Protein AF-A0A9W7NJ56-F1 (afdb_monomer_lite)

Foldseek 3Di:
DDWDDDDFKIWDWDWDQDVVVRGTDIDGQDIDTPVDLDDDPSNVVRDDPVSVVVSVVVSVVVVVVVVVVVVVVCVVCVVVVVVVLVVVLVPDDDPVNVVVVVVVVVVVVVVQVVCVVVPVDPVVVVVVVVVVVVVVVPDDDDDDDDDDDDDDDDDDDDDDDDDDDDDDDDDDDDDDDDDDDDDDDDDDDDDDDDDYDDD

Sequence (199 aa):
MQFRERRRVIQVIRTVYDPDLKRGRSEVVGKIDKAALAVTDKLQKGCTPEELSEILTYLDDRRNRLRNEAVRAGAETLPAQMREAAEYFRTHRDGEAREFATEIRLAWEELKAALRDSGFSKNKVLKKAGERNKAGDRVEAPARDAQPAAQPVMEPVAKAAAEPEAPTAEATPAGKPRAKRTRAGKAVADLGGTASPVS

Structure (mmCIF, N/CA/C/O backbone):
data_AF-A0A9W7NJ56-F1
#
_entry.id   AF-A0A9W7NJ56-F1
#
loop_
_atom_site.group_PDB
_atom_site.id
_atom_site.type_symbol
_atom_site.label_atom_id
_atom_site.label_alt_id
_atom_site.label_comp_id
_atom_site.label_asym_id
_atom_site.label_entity_id
_atom_site.label_seq_id
_atom_site.pdbx_PDB_ins_code
_atom_site.Cartn_x
_atom_site.Cartn_y
_atom_site.Cartn_z
_atom_site.occupancy
_atom_site.B_iso_or_equiv
_atom_site.auth_seq_id
_atom_site.auth_comp_id
_atom_site.auth_asym_id
_atom_site.auth_atom_id
_atom_site.pdbx_PDB_model_num
ATOM 1 N N . MET A 1 1 ? -9.564 0.811 22.767 1.00 91.00 1 MET A N 1
ATOM 2 C CA . MET A 1 1 ? -9.931 -0.471 22.106 1.00 91.00 1 MET A CA 1
ATOM 3 C C . MET A 1 1 ? -8.740 -1.416 21.948 1.00 91.00 1 MET A C 1
ATOM 5 O O . MET A 1 1 ? -7.605 -0.959 21.925 1.00 91.00 1 MET A O 1
ATOM 9 N N . GLN A 1 2 ? -8.972 -2.731 21.816 1.00 94.38 2 GLN A N 1
ATOM 10 C CA . GLN A 1 2 ? -7.953 -3.715 21.414 1.00 94.38 2 GLN A CA 1
ATOM 11 C C . GLN A 1 2 ? -8.278 -4.302 20.030 1.00 94.38 2 GLN A C 1
ATOM 13 O O . GLN A 1 2 ? -9.376 -4.805 19.797 1.00 94.38 2 GLN A O 1
ATOM 18 N N . PHE A 1 3 ? -7.283 -4.327 19.139 1.00 95.38 3 PHE A N 1
ATOM 19 C CA . PHE A 1 3 ? -7.379 -4.950 17.817 1.00 95.38 3 PHE A CA 1
ATOM 20 C C . PHE A 1 3 ? -6.557 -6.236 17.777 1.00 95.38 3 PHE A C 1
ATOM 22 O O . PHE A 1 3 ? -5.357 -6.226 18.057 1.00 95.38 3 PHE A O 1
ATOM 29 N N . ARG A 1 4 ? -7.188 -7.363 17.431 1.00 94.88 4 ARG A N 1
ATOM 30 C CA . ARG A 1 4 ? -6.491 -8.650 17.267 1.00 94.88 4 ARG A CA 1
ATOM 31 C C . ARG A 1 4 ? -6.553 -9.116 15.824 1.00 94.88 4 ARG A C 1
ATOM 33 O O . ARG A 1 4 ? -7.612 -9.476 15.312 1.00 94.88 4 ARG A O 1
ATOM 40 N N . GLU A 1 5 ? -5.395 -9.167 15.181 1.00 93.94 5 GLU A N 1
ATOM 41 C CA . GLU A 1 5 ? -5.266 -9.680 13.824 1.00 93.94 5 GLU A CA 1
ATOM 42 C C . GLU A 1 5 ? -5.256 -11.218 13.807 1.00 93.94 5 GLU A C 1
ATOM 44 O O . GLU A 1 5 ? -4.433 -11.871 14.447 1.00 93.94 5 GLU A O 1
ATOM 49 N N . ARG A 1 6 ? -6.170 -11.822 13.043 1.00 92.81 6 ARG A N 1
ATOM 50 C CA . ARG A 1 6 ? -6.192 -13.262 12.725 1.00 92.81 6 ARG A CA 1
ATOM 51 C C . ARG A 1 6 ? -5.958 -13.465 11.226 1.00 92.81 6 ARG A C 1
ATOM 53 O O . ARG A 1 6 ? -5.689 -12.501 10.516 1.00 92.81 6 ARG A O 1
ATOM 60 N N . ARG A 1 7 ? -6.029 -14.708 10.727 1.00 91.25 7 ARG A N 1
ATOM 61 C CA . ARG A 1 7 ? -5.715 -15.034 9.318 1.00 91.25 7 ARG A CA 1
ATOM 62 C C . ARG A 1 7 ? -6.412 -14.106 8.312 1.00 91.25 7 ARG A C 1
ATOM 64 O O . ARG A 1 7 ? -5.727 -13.429 7.562 1.00 91.25 7 ARG A O 1
ATOM 71 N N . ARG A 1 8 ? -7.749 -14.046 8.320 1.00 93.50 8 ARG A N 1
ATOM 72 C CA . ARG A 1 8 ? -8.540 -13.239 7.363 1.00 93.50 8 ARG A CA 1
ATOM 73 C C . ARG A 1 8 ? -9.305 -12.074 7.986 1.00 93.50 8 ARG A C 1
ATOM 75 O O . ARG A 1 8 ? -9.888 -11.282 7.268 1.00 93.50 8 ARG A O 1
ATOM 82 N N . VAL A 1 9 ? -9.315 -11.968 9.310 1.00 94.75 9 VAL A N 1
ATOM 83 C CA . VAL A 1 9 ? -10.163 -11.003 10.019 1.00 94.75 9 VAL A CA 1
ATOM 84 C C . VAL A 1 9 ? -9.386 -10.261 11.092 1.00 94.75 9 VAL A C 1
ATOM 86 O O . VAL A 1 9 ? -8.429 -10.792 11.662 1.00 94.75 9 VAL A O 1
ATOM 89 N N . ILE A 1 10 ? -9.832 -9.049 11.384 1.00 95.44 10 ILE A N 1
ATOM 90 C CA . ILE A 1 10 ? -9.413 -8.228 12.514 1.00 95.44 10 ILE A CA 1
ATOM 91 C C . ILE A 1 10 ? -10.566 -8.253 13.514 1.00 95.44 10 ILE A C 1
ATOM 93 O O . ILE A 1 10 ? -11.692 -7.892 13.180 1.00 95.44 10 ILE A O 1
ATOM 97 N N . GLN A 1 11 ? -10.308 -8.737 14.724 1.00 95.38 11 GLN A N 1
ATOM 98 C CA . GLN A 1 11 ? -11.283 -8.718 15.811 1.00 95.38 11 GLN A CA 1
ATOM 99 C C . GLN A 1 11 ? -11.155 -7.401 16.569 1.00 95.38 11 GLN A C 1
ATOM 101 O O . GLN A 1 11 ? -10.062 -7.067 17.031 1.00 95.38 11 GLN A O 1
ATOM 106 N N . VAL A 1 12 ? -12.274 -6.694 16.705 1.00 95.06 12 VAL A N 1
ATOM 107 C CA . VAL A 1 12 ? -12.388 -5.484 17.522 1.00 95.06 12 VAL A CA 1
ATOM 108 C C . VAL A 1 12 ? -12.895 -5.903 18.893 1.00 95.06 12 VAL A C 1
ATOM 110 O O . VAL A 1 12 ? -13.949 -6.535 19.000 1.00 95.06 12 VAL A O 1
ATOM 113 N N . ILE A 1 13 ? -12.115 -5.612 19.928 1.00 94.94 13 ILE A N 1
ATOM 114 C CA . ILE A 1 13 ? -12.367 -6.052 21.297 1.00 94.94 13 ILE A CA 1
ATOM 115 C C . ILE A 1 13 ? -12.370 -4.832 22.207 1.00 94.94 13 ILE A C 1
ATOM 117 O O . ILE A 1 13 ? -11.382 -4.097 22.263 1.00 94.94 13 ILE A O 1
ATOM 121 N N . ARG A 1 14 ? -13.456 -4.653 22.955 1.00 94.19 14 ARG A N 1
ATOM 122 C CA . ARG A 1 14 ? -13.541 -3.662 24.029 1.00 94.19 14 ARG A CA 1
ATOM 123 C C . ARG A 1 14 ? -13.288 -4.319 25.374 1.00 94.19 14 ARG A C 1
ATOM 125 O O . ARG A 1 14 ? -13.530 -5.514 25.545 1.00 94.19 14 ARG A O 1
ATOM 132 N N . THR A 1 15 ? -12.816 -3.535 26.330 1.00 93.12 15 THR A N 1
ATOM 133 C CA . THR A 1 15 ? -12.670 -3.976 27.717 1.00 93.12 15 THR A CA 1
ATOM 134 C C . THR A 1 15 ? -13.756 -3.300 28.536 1.00 93.12 15 THR A C 1
ATOM 136 O O . THR A 1 15 ? -13.795 -2.076 28.595 1.00 93.12 15 THR A O 1
ATOM 139 N N . VAL A 1 16 ? -14.627 -4.092 29.154 1.00 92.25 16 VAL A N 1
ATOM 140 C CA . VAL A 1 16 ? -15.716 -3.625 30.023 1.00 92.25 16 VAL A CA 1
ATOM 141 C C . VAL A 1 16 ? -15.396 -4.039 31.453 1.00 92.25 16 VAL A C 1
ATOM 143 O O . VAL A 1 16 ? -14.922 -5.150 31.675 1.00 92.25 16 VAL A O 1
ATOM 146 N N . TYR A 1 17 ? -15.605 -3.160 32.431 1.00 93.19 17 TYR A N 1
ATOM 147 C CA . TYR A 1 17 ? -15.411 -3.515 33.836 1.00 93.19 17 TYR A CA 1
ATOM 148 C C . TYR A 1 17 ? -16.520 -4.463 34.301 1.00 93.19 17 TYR A C 1
ATOM 150 O O . TYR A 1 17 ? -17.699 -4.134 34.189 1.00 93.19 17 TYR A O 1
ATOM 158 N N . ASP A 1 18 ? -16.134 -5.627 34.820 1.00 92.38 18 ASP A N 1
ATOM 159 C CA . ASP A 1 18 ? -17.051 -6.595 35.413 1.00 92.38 18 ASP A CA 1
ATOM 160 C C . ASP A 1 18 ? -16.997 -6.445 36.948 1.00 92.38 18 ASP A C 1
ATOM 162 O O . ASP A 1 18 ? -15.955 -6.748 37.550 1.00 92.38 18 ASP A O 1
ATOM 166 N N . PRO A 1 19 ? -18.065 -5.928 37.591 1.00 92.06 19 PRO A N 1
ATOM 167 C CA . PRO A 1 19 ? -18.069 -5.674 39.029 1.00 92.06 19 PRO A CA 1
ATOM 168 C C . PRO A 1 19 ? -18.019 -6.960 39.861 1.00 92.06 19 PRO A C 1
ATOM 170 O O . PRO A 1 19 ? -17.462 -6.927 40.961 1.00 92.06 19 PRO A O 1
ATOM 173 N N . ASP A 1 20 ? -18.506 -8.086 39.332 1.00 90.06 20 ASP A N 1
ATOM 174 C CA . ASP A 1 20 ? -18.522 -9.371 40.039 1.00 90.06 20 ASP A CA 1
ATOM 175 C C . ASP A 1 20 ? -17.107 -9.950 40.140 1.00 90.06 20 ASP A C 1
ATOM 177 O O . ASP A 1 20 ? -16.687 -10.470 41.176 1.00 90.06 20 ASP A O 1
ATOM 181 N N . LEU A 1 21 ? -16.332 -9.803 39.064 1.00 87.69 21 LEU A N 1
ATOM 182 C CA . LEU A 1 21 ? -14.945 -10.265 38.991 1.00 87.69 21 LEU A CA 1
ATOM 183 C C . LEU A 1 21 ? -13.924 -9.198 39.424 1.00 87.69 21 LEU A C 1
ATOM 185 O O . LEU A 1 21 ? -12.724 -9.489 39.433 1.00 87.69 21 LEU A O 1
ATOM 189 N N . LYS A 1 22 ? -14.374 -7.972 39.740 1.00 93.69 22 LYS A N 1
ATOM 190 C CA . LYS A 1 22 ? -13.546 -6.785 40.048 1.00 93.69 22 LYS A CA 1
ATOM 191 C C . LYS A 1 22 ? -12.399 -6.566 39.050 1.00 93.69 22 LYS A C 1
ATOM 193 O O . LYS A 1 22 ? -11.306 -6.135 39.419 1.00 93.69 22 LYS A O 1
ATOM 198 N N . ARG A 1 23 ? -12.617 -6.909 37.777 1.00 92.75 23 ARG A N 1
ATOM 199 C CA . ARG A 1 23 ? -11.600 -6.827 36.716 1.00 92.75 23 ARG A CA 1
ATOM 200 C C . ARG A 1 23 ? -12.235 -6.543 35.361 1.00 92.75 23 ARG A C 1
ATOM 202 O O . ARG A 1 23 ? -13.413 -6.804 35.146 1.00 92.75 23 ARG A O 1
ATOM 209 N N . GLY A 1 24 ? -11.431 -6.050 34.421 1.00 92.44 24 GLY A N 1
ATOM 210 C CA . GLY A 1 24 ? -11.863 -5.865 33.036 1.00 92.44 24 GLY A CA 1
ATOM 211 C C . GLY A 1 24 ? -12.110 -7.200 32.325 1.00 92.44 24 GLY A C 1
ATOM 212 O O . GLY A 1 24 ? -11.237 -8.070 32.301 1.00 92.44 24 GLY A O 1
ATOM 213 N N . ARG A 1 25 ? -13.283 -7.349 31.711 1.00 92.50 25 ARG A N 1
ATOM 214 C CA . ARG A 1 25 ? -13.648 -8.434 30.799 1.00 92.50 25 ARG A CA 1
ATOM 215 C C . ARG A 1 25 ? -13.523 -7.956 29.354 1.00 92.50 25 ARG A C 1
ATOM 217 O O . ARG A 1 25 ? -13.968 -6.870 29.000 1.00 92.50 25 ARG A O 1
ATOM 224 N N . SER A 1 26 ? -12.916 -8.778 28.504 1.00 93.25 26 SER A N 1
ATOM 225 C CA . SER A 1 26 ? -12.821 -8.502 27.070 1.00 93.25 26 SER A CA 1
ATOM 226 C C . SER A 1 26 ? -14.080 -8.969 26.339 1.00 93.25 26 SER A C 1
ATOM 228 O O . SER A 1 26 ? -14.402 -10.158 26.363 1.00 93.25 26 SER A O 1
ATOM 230 N N . GLU A 1 27 ? -14.747 -8.058 25.639 1.00 92.88 27 GLU A N 1
ATOM 231 C CA . GLU A 1 27 ? -15.899 -8.341 24.784 1.00 92.88 27 GLU A CA 1
ATOM 232 C C . GLU A 1 27 ? -15.545 -8.097 23.319 1.00 92.88 27 GLU A C 1
ATOM 234 O O . GLU A 1 27 ? -15.038 -7.038 22.950 1.00 92.88 27 GLU A O 1
ATOM 239 N N . VAL A 1 28 ? -15.812 -9.082 22.462 1.00 93.38 28 VAL A N 1
ATOM 240 C CA . VAL A 1 28 ? -15.633 -8.926 21.015 1.00 93.38 28 VAL A CA 1
ATOM 241 C C . VAL A 1 28 ? -16.823 -8.143 20.469 1.00 93.38 28 VAL A C 1
ATOM 243 O O . VAL A 1 28 ? -17.935 -8.663 20.437 1.00 93.38 28 VAL A O 1
ATOM 246 N N . VAL A 1 29 ? -16.577 -6.920 20.008 1.00 92.44 29 VAL A N 1
ATOM 247 C CA . VAL A 1 29 ? -17.611 -6.025 19.463 1.00 92.44 29 VAL A CA 1
ATOM 248 C C . VAL A 1 29 ? -17.926 -6.374 18.013 1.00 92.44 29 VAL A C 1
ATOM 250 O O . VAL A 1 29 ? -19.076 -6.356 17.583 1.00 92.44 29 VAL A O 1
ATOM 253 N N . GLY A 1 30 ? -16.905 -6.757 17.245 1.00 92.81 30 GLY A N 1
ATOM 254 C CA . GLY A 1 30 ? -17.105 -7.132 15.855 1.00 92.81 30 GLY A CA 1
ATOM 255 C C . GLY A 1 30 ? -15.858 -7.657 15.166 1.00 92.81 30 GLY A C 1
ATOM 256 O O . GLY A 1 30 ? -14.800 -7.864 15.768 1.00 92.81 30 GLY A O 1
ATOM 257 N N . LYS A 1 31 ? -16.016 -7.922 13.870 1.00 93.94 31 LYS A N 1
ATOM 258 C CA . LYS A 1 31 ? -14.965 -8.431 12.990 1.00 93.94 31 LYS A CA 1
ATOM 259 C C . LYS A 1 31 ? -14.931 -7.588 11.720 1.00 93.94 31 LYS A C 1
ATOM 261 O O . LYS A 1 31 ? -15.983 -7.307 11.154 1.00 93.94 31 LYS A O 1
ATOM 266 N N . ILE A 1 32 ? -13.730 -7.234 11.285 1.00 94.19 32 ILE A N 1
ATOM 267 C CA . ILE A 1 32 ? -13.456 -6.524 10.031 1.00 94.19 32 ILE A CA 1
ATOM 268 C C . ILE A 1 32 ? -12.673 -7.474 9.126 1.00 94.19 32 ILE A C 1
ATOM 270 O O . ILE A 1 32 ? -11.794 -8.196 9.606 1.00 94.19 32 ILE A O 1
ATOM 274 N N . ASP A 1 33 ? -13.000 -7.519 7.838 1.00 93.69 33 ASP A N 1
ATOM 275 C CA . ASP A 1 33 ? -12.248 -8.320 6.872 1.00 93.69 33 ASP A CA 1
ATOM 276 C C . ASP A 1 33 ? -10.898 -7.649 6.566 1.00 93.69 33 ASP A C 1
ATOM 278 O O . ASP A 1 33 ? -10.791 -6.429 6.459 1.00 93.69 33 ASP A O 1
ATOM 282 N N . LYS A 1 34 ? -9.836 -8.442 6.427 1.00 92.38 34 LYS A N 1
ATOM 283 C CA . LYS A 1 34 ? -8.528 -7.930 6.005 1.00 92.38 34 LYS A CA 1
ATOM 284 C C . LYS A 1 34 ? -8.488 -7.559 4.526 1.00 92.38 34 LYS A C 1
ATOM 286 O O . LYS A 1 34 ? -7.666 -6.713 4.178 1.00 92.38 34 LYS A O 1
ATOM 291 N N . ALA A 1 35 ? -9.315 -8.197 3.694 1.00 88.31 35 ALA A N 1
ATOM 292 C CA . ALA A 1 35 ? -9.418 -7.910 2.265 1.00 8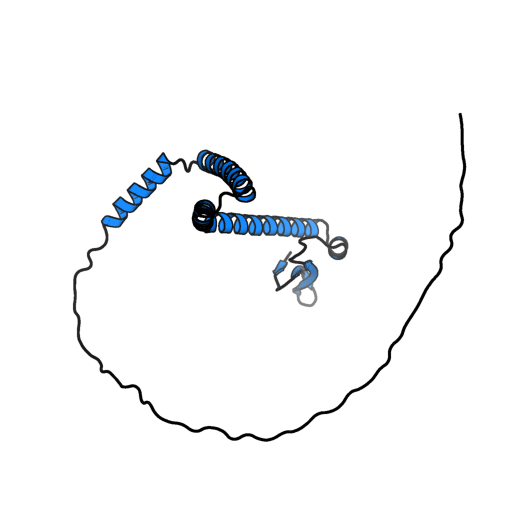8.31 35 ALA A CA 1
ATOM 293 C C . ALA A 1 35 ? -10.231 -6.635 1.996 1.00 88.31 35 ALA A C 1
ATOM 295 O O . ALA A 1 35 ? -9.888 -5.860 1.110 1.00 88.31 35 ALA A O 1
ATOM 296 N N . ALA A 1 36 ? -11.271 -6.396 2.799 1.00 86.62 36 ALA A N 1
ATOM 297 C CA . ALA A 1 36 ? -12.108 -5.205 2.740 1.00 86.62 36 ALA A CA 1
ATOM 298 C C . ALA A 1 36 ? -12.016 -4.441 4.068 1.00 86.62 36 ALA A C 1
ATOM 300 O O . ALA A 1 36 ? -12.761 -4.703 5.012 1.00 86.62 36 ALA A O 1
ATOM 301 N N . LEU A 1 37 ? -11.078 -3.491 4.120 1.00 87.06 37 LEU A N 1
ATOM 302 C CA . LEU A 1 37 ? -10.820 -2.581 5.244 1.00 87.06 37 LEU A CA 1
ATOM 303 C C . LEU A 1 37 ? -11.951 -1.542 5.394 1.00 87.06 37 LEU A C 1
ATOM 305 O O . LEU A 1 37 ? -11.735 -0.347 5.214 1.00 87.06 37 LEU A O 1
ATOM 309 N N . ALA A 1 38 ? -13.167 -1.999 5.686 1.00 89.06 38 ALA A N 1
ATOM 310 C CA . ALA A 1 38 ? -14.342 -1.151 5.849 1.00 89.06 38 ALA A CA 1
ATOM 311 C C . ALA A 1 38 ? -15.062 -1.445 7.169 1.00 89.06 38 ALA A C 1
ATOM 313 O O . ALA A 1 38 ? -15.161 -2.595 7.612 1.00 89.06 38 ALA A O 1
ATOM 314 N N . VAL A 1 39 ? -15.593 -0.394 7.795 1.00 89.38 39 VAL A N 1
ATOM 315 C CA . VAL A 1 39 ? -16.454 -0.530 8.972 1.00 89.38 39 VAL A CA 1
ATOM 316 C C . VAL A 1 39 ? -17.808 -1.066 8.513 1.00 89.38 39 VAL A C 1
ATOM 318 O O . VAL A 1 39 ? -18.453 -0.480 7.652 1.00 89.38 39 VAL A O 1
ATOM 321 N N . THR A 1 40 ? -18.234 -2.192 9.080 1.00 91.12 40 THR A N 1
ATOM 322 C CA . THR A 1 40 ? -19.533 -2.800 8.757 1.00 91.12 40 THR A CA 1
ATOM 323 C C . THR A 1 40 ? -20.666 -2.126 9.530 1.00 91.12 40 THR A C 1
ATOM 325 O O . THR A 1 40 ? -20.457 -1.658 10.650 1.00 91.12 40 THR A O 1
ATOM 328 N N . ASP A 1 41 ? -21.894 -2.176 9.007 1.00 89.44 41 ASP A N 1
ATOM 329 C CA . ASP A 1 41 ? -23.088 -1.629 9.680 1.00 89.44 41 ASP A CA 1
ATOM 330 C C . ASP A 1 41 ? -23.290 -2.194 11.095 1.00 89.44 41 ASP A C 1
ATOM 332 O O . ASP A 1 41 ? -23.832 -1.536 11.982 1.00 89.44 41 ASP A O 1
ATOM 336 N N . LYS A 1 42 ? -22.835 -3.432 11.329 1.00 87.44 42 LY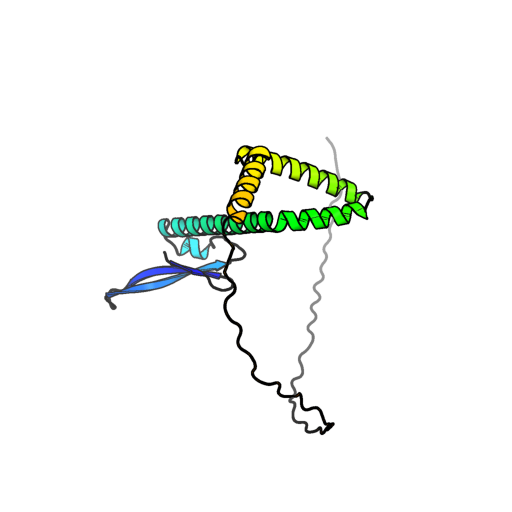S A N 1
ATOM 337 C CA . LYS A 1 42 ? -22.882 -4.078 12.648 1.00 87.44 42 LYS A CA 1
ATOM 338 C C . LYS A 1 42 ? -21.944 -3.409 13.650 1.00 87.44 42 LYS A C 1
ATOM 340 O O . LYS A 1 42 ? -22.321 -3.258 14.806 1.00 87.44 42 LYS A O 1
ATOM 345 N N . LEU A 1 43 ? -20.750 -3.007 13.212 1.00 89.69 43 LEU A N 1
ATOM 346 C CA . LEU A 1 43 ? -19.810 -2.257 14.047 1.00 89.69 43 LEU A CA 1
ATOM 347 C C . LEU A 1 43 ? -20.310 -0.834 14.292 1.00 89.69 43 LEU A C 1
ATOM 349 O O . LEU A 1 43 ? -20.248 -0.375 15.423 1.00 89.69 43 LEU A O 1
ATOM 353 N N . GLN A 1 44 ? -20.886 -0.177 13.280 1.00 92.06 44 GLN A N 1
ATOM 354 C CA . GLN A 1 44 ? -21.461 1.164 13.448 1.00 92.06 44 GLN A CA 1
ATOM 355 C C . GLN A 1 44 ? -22.567 1.205 14.507 1.00 92.06 44 GLN A C 1
ATOM 357 O O . GLN A 1 44 ? -22.625 2.139 15.294 1.00 92.06 44 GLN A O 1
ATOM 362 N N . LYS A 1 45 ? -23.425 0.180 14.556 1.00 91.81 45 LYS A N 1
ATOM 363 C CA . LYS A 1 45 ? -24.510 0.092 15.548 1.00 91.81 45 LYS A CA 1
ATOM 364 C C . LYS A 1 45 ? -24.048 -0.385 16.928 1.00 91.81 45 LYS A C 1
ATOM 366 O O . LYS A 1 45 ? -24.749 -0.153 17.906 1.00 91.81 45 LYS A O 1
ATOM 371 N N . GLY A 1 46 ? -22.932 -1.113 16.998 1.00 88.12 46 GLY A N 1
ATOM 372 C CA . GLY A 1 46 ? -22.439 -1.747 18.225 1.00 88.12 46 GLY A CA 1
ATOM 373 C C . GLY A 1 46 ? -21.394 -0.938 18.996 1.00 88.12 46 GLY A C 1
ATOM 374 O O . GLY A 1 46 ? -21.075 -1.309 20.126 1.00 88.12 46 GLY A O 1
ATOM 375 N N . CYS A 1 47 ? -20.863 0.125 18.393 1.00 92.44 47 CYS A N 1
ATOM 376 C CA . CYS A 1 47 ? -19.808 0.962 18.954 1.00 92.44 47 CYS A CA 1
ATOM 377 C C . CYS A 1 47 ? -20.317 2.361 19.314 1.00 92.44 47 CYS A C 1
ATOM 379 O O . CYS A 1 47 ? -21.215 2.893 18.659 1.00 92.44 47 CYS A O 1
ATOM 381 N N . THR A 1 48 ? -19.701 2.977 20.321 1.00 93.88 48 THR A N 1
ATOM 382 C CA . THR A 1 48 ? -19.876 4.412 20.601 1.00 93.88 48 THR A CA 1
ATOM 383 C C . THR A 1 48 ? -19.144 5.258 19.541 1.00 93.88 48 THR A C 1
ATOM 385 O O . THR A 1 48 ? -18.282 4.735 18.823 1.00 93.88 48 THR A O 1
ATOM 388 N N . PRO A 1 49 ? -19.454 6.560 19.382 1.00 93.31 49 PRO A N 1
ATOM 389 C CA . PRO A 1 49 ? -18.754 7.399 18.406 1.00 93.31 49 PRO A CA 1
ATOM 390 C C . PRO A 1 49 ? -17.246 7.514 18.687 1.00 93.31 49 PRO A C 1
ATOM 392 O O . PRO A 1 49 ? -16.450 7.547 17.747 1.00 93.31 49 PRO A O 1
ATOM 395 N N . GLU A 1 50 ? -16.832 7.496 19.954 1.00 92.81 50 GLU A N 1
ATOM 396 C CA . GLU A 1 50 ? -15.420 7.498 20.354 1.00 92.81 50 GLU A CA 1
ATOM 397 C C . GLU A 1 50 ? -14.734 6.204 19.906 1.00 92.81 50 GLU A C 1
ATOM 399 O O . GLU A 1 50 ? -13.686 6.234 19.261 1.00 92.81 50 GLU A O 1
ATOM 404 N N . GLU A 1 51 ? -15.370 5.061 20.158 1.00 93.38 51 GLU A N 1
ATOM 405 C CA . GLU A 1 51 ? -14.885 3.750 19.731 1.00 93.38 51 GLU A CA 1
ATOM 406 C C . GLU A 1 51 ? -14.766 3.650 18.203 1.00 93.38 51 GLU A C 1
ATOM 408 O O . GLU A 1 51 ? -13.789 3.102 17.686 1.00 93.38 51 GLU A O 1
ATOM 413 N N . LEU A 1 52 ? -15.732 4.205 17.465 1.00 94.19 52 LEU A N 1
ATOM 414 C CA . LEU A 1 52 ? -15.677 4.271 16.005 1.00 94.19 52 LEU A CA 1
ATOM 415 C C . LEU A 1 52 ? -14.505 5.121 15.516 1.00 94.19 52 LEU A C 1
ATOM 417 O O . LEU A 1 52 ? -13.839 4.724 14.559 1.00 94.19 52 LEU A O 1
ATOM 421 N N . SER A 1 53 ? -14.214 6.242 16.178 1.00 94.44 53 SER A N 1
ATOM 422 C CA . SER A 1 53 ? -13.066 7.085 15.831 1.00 94.44 53 SER A CA 1
ATOM 423 C C . SER A 1 53 ? -11.730 6.345 16.002 1.00 94.44 53 SER A C 1
ATOM 425 O O . SER A 1 53 ? -10.864 6.417 15.124 1.00 94.44 53 SER A O 1
ATOM 427 N N . GLU A 1 54 ? -11.590 5.536 17.060 1.00 94.62 54 GLU A N 1
ATOM 428 C CA . GLU A 1 54 ? -10.413 4.684 17.268 1.00 94.62 54 GLU A CA 1
ATOM 429 C C . GLU A 1 54 ? -10.298 3.606 16.181 1.00 94.62 54 GLU A C 1
ATOM 431 O O . GLU A 1 54 ? -9.204 3.341 15.677 1.00 94.62 54 GLU A O 1
ATOM 436 N N . ILE A 1 55 ? -11.420 2.984 15.796 1.00 94.50 55 ILE A N 1
ATOM 437 C CA . ILE A 1 55 ? -11.448 1.973 14.729 1.00 94.50 55 ILE A CA 1
ATOM 438 C C . ILE A 1 55 ? -11.013 2.588 13.397 1.00 94.50 55 ILE A C 1
ATOM 440 O O . ILE A 1 55 ? -10.186 1.995 12.707 1.00 94.50 55 ILE A O 1
ATOM 444 N N . LEU A 1 56 ? -11.542 3.759 13.038 1.00 94.69 56 LEU A N 1
ATOM 445 C CA . LEU A 1 56 ? -11.181 4.451 11.799 1.00 94.69 56 LEU A CA 1
ATOM 446 C C . LEU A 1 56 ? -9.694 4.812 11.774 1.00 94.69 56 LEU A C 1
ATOM 448 O O . LEU A 1 56 ? -9.008 4.470 10.813 1.00 94.69 56 LEU A O 1
ATOM 452 N N . THR A 1 57 ? -9.184 5.378 12.869 1.00 95.75 57 THR A N 1
ATOM 453 C CA . THR A 1 57 ? -7.756 5.705 13.016 1.00 95.75 57 THR A CA 1
ATOM 454 C C . THR A 1 57 ? -6.882 4.466 12.812 1.00 95.75 57 THR A C 1
ATOM 456 O O . THR A 1 57 ? -5.946 4.477 12.014 1.00 95.75 57 THR A O 1
ATOM 459 N N . TYR A 1 58 ? -7.235 3.346 13.451 1.00 95.25 58 TYR A N 1
ATOM 460 C CA . TYR A 1 58 ? -6.513 2.084 13.284 1.00 95.25 58 TYR A CA 1
ATOM 461 C C . TYR A 1 58 ? -6.536 1.567 11.833 1.00 95.25 58 TYR A C 1
ATOM 463 O O . TYR A 1 58 ? -5.532 1.038 11.343 1.00 95.25 58 TYR A O 1
ATOM 471 N N . LEU A 1 59 ? -7.671 1.679 11.134 1.00 94.75 59 LEU A N 1
ATOM 472 C CA . LEU A 1 59 ? -7.784 1.240 9.740 1.00 94.75 59 LEU A CA 1
ATOM 473 C C . LEU A 1 59 ? -6.936 2.107 8.801 1.00 94.75 59 LEU A C 1
ATOM 475 O O . LEU A 1 59 ? -6.282 1.554 7.909 1.00 94.75 59 LEU A O 1
ATOM 479 N N . ASP A 1 60 ? -6.899 3.420 9.026 1.00 94.62 60 ASP A N 1
ATOM 480 C CA . ASP A 1 60 ? -6.071 4.350 8.257 1.00 94.62 60 ASP A CA 1
ATOM 481 C C . ASP A 1 60 ? -4.578 4.102 8.488 1.00 94.62 60 ASP A C 1
ATOM 483 O O . ASP A 1 60 ? -3.822 3.939 7.524 1.00 94.62 60 ASP A O 1
ATOM 487 N N . ASP A 1 61 ? -4.154 3.944 9.742 1.00 94.94 61 ASP A N 1
ATOM 488 C CA . ASP A 1 61 ? -2.773 3.586 10.080 1.00 94.94 61 ASP A CA 1
ATOM 489 C C . ASP A 1 61 ? -2.358 2.267 9.428 1.00 94.94 61 ASP A C 1
ATOM 491 O O . ASP A 1 61 ? -1.272 2.146 8.850 1.00 94.94 61 ASP A O 1
ATOM 495 N N . ARG A 1 62 ? -3.246 1.267 9.454 1.00 93.81 62 ARG A N 1
ATOM 496 C CA . ARG A 1 62 ? -3.003 -0.024 8.805 1.00 93.81 62 ARG A CA 1
ATOM 497 C C . ARG A 1 62 ? -2.871 0.126 7.293 1.00 93.81 62 ARG A C 1
ATOM 499 O O . ARG A 1 62 ? -1.982 -0.493 6.705 1.00 93.81 62 ARG A O 1
ATOM 506 N N . ARG A 1 63 ? -3.726 0.930 6.659 1.00 93.44 63 ARG A N 1
ATOM 507 C CA . ARG A 1 63 ? -3.657 1.208 5.218 1.00 93.44 63 ARG A CA 1
ATOM 508 C C . ARG A 1 63 ? -2.345 1.897 4.858 1.00 93.44 63 ARG A C 1
ATOM 510 O O . ARG A 1 63 ? -1.692 1.488 3.898 1.00 93.44 63 ARG A O 1
ATOM 517 N N . ASN A 1 64 ? -1.939 2.887 5.645 1.00 94.56 64 ASN A N 1
ATOM 518 C CA . ASN A 1 64 ? -0.687 3.610 5.455 1.00 94.56 64 ASN A CA 1
ATOM 519 C C . ASN A 1 64 ? 0.520 2.688 5.621 1.00 94.56 64 ASN A C 1
ATOM 521 O O . ASN A 1 64 ? 1.410 2.688 4.772 1.00 94.56 64 ASN A O 1
ATOM 525 N N . ARG A 1 65 ? 0.521 1.835 6.650 1.00 93.88 65 ARG A N 1
ATOM 526 C CA . ARG A 1 65 ? 1.574 0.836 6.861 1.00 93.88 65 ARG A CA 1
ATOM 527 C C . ARG A 1 65 ? 1.709 -0.105 5.664 1.00 93.88 65 ARG A C 1
ATOM 529 O O . ARG A 1 65 ? 2.801 -0.225 5.121 1.00 93.88 65 ARG A O 1
ATOM 536 N N . LEU A 1 66 ? 0.606 -0.705 5.209 1.00 93.12 66 LEU A N 1
ATOM 537 C CA . LEU A 1 66 ? 0.615 -1.618 4.058 1.00 93.12 66 LEU A CA 1
ATOM 538 C C . LEU A 1 66 ? 1.061 -0.918 2.769 1.00 93.12 66 LEU A C 1
ATOM 540 O O . LEU A 1 66 ? 1.815 -1.487 1.982 1.00 93.12 66 LEU A O 1
ATOM 544 N N . ARG A 1 67 ? 0.632 0.331 2.559 1.00 93.75 67 ARG A N 1
ATOM 545 C CA . ARG A 1 67 ? 1.080 1.140 1.422 1.00 93.75 67 ARG A CA 1
ATOM 546 C C . ARG A 1 67 ? 2.586 1.385 1.480 1.00 93.75 67 A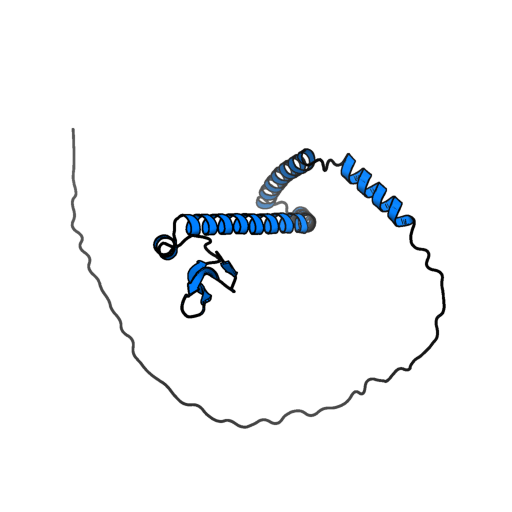RG A C 1
ATOM 548 O O . ARG A 1 67 ? 3.260 1.212 0.472 1.00 93.75 67 ARG A O 1
ATOM 555 N N . ASN A 1 68 ? 3.111 1.765 2.640 1.00 94.56 68 ASN A N 1
ATOM 556 C CA . ASN A 1 68 ? 4.534 2.046 2.815 1.00 94.56 68 ASN A CA 1
ATOM 557 C C . ASN A 1 68 ? 5.387 0.786 2.635 1.00 94.56 68 ASN A C 1
ATOM 559 O O . ASN A 1 68 ? 6.435 0.847 1.997 1.00 94.56 68 ASN A O 1
ATOM 563 N N . GLU A 1 69 ? 4.924 -0.356 3.145 1.00 94.50 69 GLU A N 1
ATOM 564 C CA . GLU A 1 69 ? 5.556 -1.660 2.925 1.00 94.50 69 GLU A CA 1
ATOM 565 C C . GLU A 1 69 ? 5.588 -2.019 1.434 1.00 94.50 69 GLU A C 1
ATOM 567 O O . GLU A 1 69 ? 6.641 -2.395 0.925 1.00 94.50 69 GLU A O 1
ATOM 572 N N . ALA A 1 70 ? 4.478 -1.831 0.712 1.00 93.31 70 ALA A N 1
ATOM 573 C CA . ALA A 1 70 ? 4.412 -2.090 -0.725 1.00 93.31 70 ALA A CA 1
ATOM 574 C C . ALA A 1 70 ? 5.324 -1.154 -1.536 1.00 93.31 70 ALA A C 1
ATOM 576 O O . ALA A 1 70 ? 6.040 -1.608 -2.425 1.00 93.31 70 ALA A O 1
ATOM 577 N N . VAL A 1 71 ? 5.345 0.143 -1.207 1.00 94.81 71 VAL A N 1
ATOM 578 C CA . VAL A 1 71 ? 6.236 1.126 -1.848 1.00 94.81 71 VAL A CA 1
ATOM 579 C C . VAL A 1 71 ? 7.699 0.771 -1.595 1.00 94.81 71 VAL A C 1
ATOM 581 O O . VAL A 1 71 ? 8.511 0.809 -2.519 1.00 94.81 71 VAL A O 1
ATOM 584 N N . ARG A 1 72 ? 8.040 0.387 -0.361 1.00 94.69 72 ARG A N 1
ATOM 585 C CA . ARG A 1 72 ? 9.393 -0.042 -0.005 1.00 94.69 72 ARG A CA 1
ATOM 586 C C . ARG A 1 72 ? 9.798 -1.302 -0.764 1.00 94.69 72 ARG A C 1
ATOM 588 O O . ARG A 1 72 ? 10.867 -1.309 -1.362 1.00 94.69 72 ARG A O 1
ATOM 595 N N . ALA A 1 73 ? 8.948 -2.326 -0.772 1.00 93.88 73 ALA A N 1
ATOM 596 C CA . ALA A 1 73 ? 9.205 -3.558 -1.510 1.00 93.88 73 ALA A CA 1
ATOM 597 C C . ALA A 1 73 ? 9.401 -3.275 -3.008 1.00 93.88 73 ALA A C 1
ATOM 599 O O . ALA A 1 73 ? 10.355 -3.766 -3.603 1.00 93.88 73 ALA A O 1
ATOM 600 N N . GLY A 1 74 ? 8.568 -2.408 -3.596 1.00 93.25 74 GLY A N 1
ATOM 601 C CA . GLY A 1 74 ? 8.720 -1.974 -4.985 1.00 93.25 74 GLY A CA 1
ATOM 602 C C . GLY A 1 74 ? 10.054 -1.271 -5.245 1.00 93.25 74 GLY A C 1
ATOM 603 O O . GLY A 1 74 ? 10.733 -1.582 -6.221 1.00 93.25 74 GLY A O 1
ATOM 604 N N . ALA A 1 75 ? 10.479 -0.372 -4.352 1.00 94.06 75 ALA A N 1
ATOM 605 C CA . ALA A 1 75 ? 11.777 0.294 -4.458 1.00 94.06 75 ALA A CA 1
ATOM 606 C C . ALA A 1 75 ? 12.961 -0.685 -4.320 1.00 94.06 75 ALA A C 1
ATOM 608 O O . ALA A 1 75 ? 13.984 -0.502 -4.982 1.00 94.06 75 ALA A O 1
ATOM 609 N N . GLU A 1 76 ? 12.824 -1.725 -3.494 1.00 95.31 76 GLU A N 1
ATOM 610 C CA . GLU A 1 76 ? 13.830 -2.780 -3.321 1.00 95.31 76 GLU A CA 1
ATOM 611 C C . GLU A 1 76 ? 13.952 -3.669 -4.573 1.00 95.31 76 GLU A C 1
ATOM 613 O O . GLU A 1 76 ? 15.066 -4.014 -4.972 1.00 95.31 76 GLU A O 1
ATOM 618 N N . THR A 1 77 ? 12.839 -3.997 -5.240 1.00 95.94 77 THR A N 1
ATOM 619 C CA . THR A 1 77 ? 12.835 -4.859 -6.438 1.00 95.94 77 THR A CA 1
ATOM 620 C C . THR A 1 77 ? 13.098 -4.115 -7.746 1.00 95.94 77 THR A C 1
ATOM 622 O O . THR A 1 77 ? 13.493 -4.738 -8.735 1.00 95.94 77 THR A O 1
ATOM 625 N N . LEU A 1 78 ? 12.915 -2.792 -7.771 1.00 95.38 78 LEU A N 1
ATOM 626 C CA . LEU A 1 78 ? 13.019 -1.975 -8.982 1.00 95.38 78 LEU A CA 1
ATOM 627 C C . LEU A 1 78 ? 14.342 -2.166 -9.755 1.00 95.38 78 LEU A C 1
ATOM 629 O O . LEU A 1 78 ? 14.286 -2.332 -10.974 1.00 95.38 78 LEU A O 1
ATOM 633 N N . PRO A 1 79 ? 15.536 -2.206 -9.124 1.00 95.31 79 PRO A N 1
ATOM 634 C CA . PRO A 1 79 ? 16.781 -2.394 -9.868 1.00 95.31 79 PRO A CA 1
ATOM 635 C C . PRO A 1 79 ? 16.864 -3.733 -10.609 1.00 95.31 79 PRO A C 1
ATOM 637 O O . PRO A 1 79 ? 17.481 -3.794 -11.671 1.00 95.31 79 PRO A O 1
ATOM 640 N N . ALA A 1 80 ? 16.276 -4.801 -10.059 1.00 96.44 80 ALA A N 1
ATOM 641 C CA . ALA A 1 80 ? 16.221 -6.103 -10.723 1.00 96.44 80 ALA A CA 1
ATOM 642 C C . ALA A 1 80 ? 15.267 -6.052 -11.925 1.00 96.44 80 ALA A C 1
ATOM 644 O O . ALA A 1 80 ? 15.679 -6.370 -13.040 1.00 96.44 80 ALA A O 1
ATOM 645 N N . GLN A 1 81 ? 14.063 -5.507 -11.727 1.00 96.06 81 GLN A N 1
ATOM 646 C CA . GLN A 1 81 ? 13.062 -5.326 -12.786 1.00 96.06 81 GLN A CA 1
ATOM 647 C C . GLN A 1 81 ? 13.591 -4.479 -13.955 1.00 96.06 81 GLN A C 1
ATOM 649 O O . GLN A 1 81 ? 13.341 -4.792 -15.115 1.00 96.06 81 GLN A O 1
ATOM 654 N N . MET A 1 82 ? 14.384 -3.434 -13.686 1.00 95.94 82 MET A N 1
ATOM 655 C CA . MET A 1 82 ? 15.005 -2.625 -14.746 1.00 95.94 82 MET A CA 1
ATOM 656 C C . MET A 1 82 ? 16.018 -3.410 -15.591 1.00 95.94 82 MET A C 1
ATOM 658 O O . MET A 1 82 ? 16.170 -3.127 -16.780 1.00 95.94 82 MET A O 1
ATOM 662 N N . ARG A 1 83 ? 16.734 -4.375 -14.999 1.00 96.62 83 ARG A N 1
ATOM 663 C CA . ARG A 1 83 ? 17.679 -5.226 -15.742 1.00 96.62 83 ARG A CA 1
ATOM 664 C C . ARG A 1 83 ? 16.936 -6.224 -16.623 1.00 96.62 83 ARG A C 1
ATOM 666 O O . ARG A 1 83 ? 17.295 -6.355 -17.788 1.00 96.62 83 ARG A O 1
ATOM 673 N N . GLU A 1 84 ? 15.878 -6.838 -16.102 1.00 95.69 84 GLU A N 1
ATOM 674 C CA . GLU A 1 84 ? 14.994 -7.731 -16.864 1.00 95.69 84 GLU A CA 1
ATOM 675 C C . GLU A 1 84 ? 14.325 -6.987 -18.031 1.00 95.69 84 GLU A C 1
ATOM 677 O O . GLU A 1 84 ? 14.362 -7.440 -19.175 1.00 95.69 84 GLU A O 1
ATOM 682 N N . ALA A 1 85 ? 13.814 -5.775 -17.787 1.00 94.81 85 ALA A N 1
ATOM 683 C CA . ALA A 1 85 ? 13.262 -4.925 -18.842 1.00 94.81 85 ALA A CA 1
ATOM 684 C C . ALA A 1 85 ? 14.312 -4.574 -19.913 1.00 94.81 85 ALA A C 1
ATOM 686 O O . ALA A 1 85 ? 14.010 -4.538 -21.106 1.00 94.81 85 ALA A O 1
ATOM 687 N N . ALA A 1 86 ? 15.570 -4.344 -19.520 1.00 95.62 86 ALA A N 1
ATOM 688 C CA . ALA A 1 86 ? 16.644 -4.099 -20.479 1.00 95.62 86 ALA A CA 1
ATOM 689 C C . ALA A 1 86 ? 16.926 -5.321 -21.369 1.00 95.62 86 ALA A C 1
ATOM 691 O O . ALA A 1 86 ? 17.253 -5.145 -22.543 1.00 95.62 86 ALA A O 1
ATOM 692 N N . GLU A 1 87 ? 16.799 -6.541 -20.843 1.00 96.69 87 GLU A N 1
ATOM 693 C CA . GLU A 1 87 ? 16.903 -7.769 -21.638 1.00 96.69 87 GLU A CA 1
ATOM 694 C C . GLU A 1 87 ? 15.746 -7.899 -22.630 1.00 96.69 87 GLU A C 1
ATOM 696 O O . GLU A 1 87 ? 15.996 -8.165 -23.808 1.00 96.69 87 GLU A O 1
ATOM 701 N N . TYR A 1 88 ? 14.517 -7.594 -22.203 1.00 94.81 88 TYR A N 1
ATOM 702 C CA . TYR A 1 88 ? 13.343 -7.568 -23.079 1.00 94.81 88 TYR A CA 1
ATOM 703 C C . TYR A 1 88 ? 13.551 -6.658 -24.306 1.00 94.81 88 TYR A C 1
ATOM 705 O O . TYR A 1 88 ? 13.402 -7.102 -25.444 1.00 94.81 88 TYR A O 1
ATOM 713 N N . PHE A 1 89 ? 14.008 -5.414 -24.118 1.00 95.50 89 PHE A N 1
ATOM 714 C CA . PHE A 1 89 ? 14.218 -4.466 -25.230 1.00 95.50 89 PHE A CA 1
ATOM 715 C C . PHE A 1 89 ? 15.423 -4.765 -26.131 1.00 95.50 89 PHE A C 1
ATOM 717 O O . PHE A 1 89 ? 15.590 -4.109 -27.167 1.00 95.50 89 PHE A O 1
ATOM 724 N N . ARG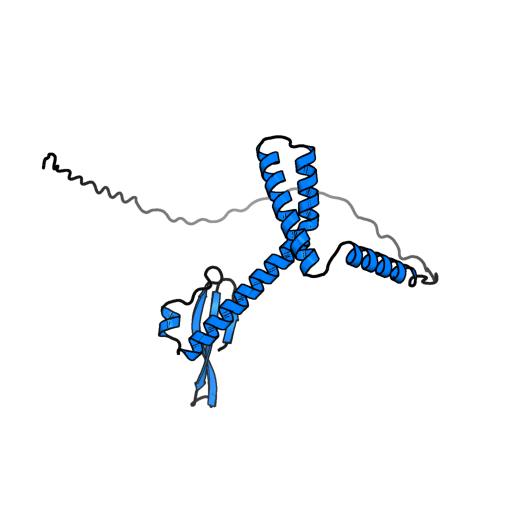 A 1 90 ? 16.302 -5.702 -25.755 1.00 95.69 90 ARG A N 1
ATOM 725 C CA . ARG A 1 90 ? 17.371 -6.173 -26.653 1.00 95.69 90 ARG A CA 1
ATOM 726 C C . ARG A 1 90 ? 16.824 -7.120 -27.712 1.00 95.69 90 ARG A C 1
ATOM 728 O O . ARG A 1 90 ? 17.346 -7.129 -28.823 1.00 95.69 90 ARG A O 1
ATOM 735 N N . THR A 1 91 ? 15.790 -7.884 -27.373 1.00 95.00 91 THR A N 1
ATOM 736 C CA . THR A 1 91 ? 15.200 -8.914 -28.234 1.00 95.00 91 THR A CA 1
ATOM 737 C C . THR A 1 91 ? 13.898 -8.464 -28.902 1.00 95.00 91 THR A C 1
ATOM 739 O O . THR A 1 91 ? 13.567 -8.984 -29.963 1.00 95.00 91 THR A O 1
ATOM 742 N N . HIS A 1 92 ? 13.210 -7.456 -28.353 1.00 94.69 92 HIS A N 1
ATOM 743 C CA . HIS A 1 92 ? 11.904 -6.979 -28.827 1.00 94.69 92 HIS A CA 1
ATOM 744 C C . HIS A 1 92 ? 11.980 -5.568 -29.445 1.00 94.69 92 HIS A C 1
ATOM 746 O O . HIS A 1 92 ? 12.630 -4.660 -28.911 1.00 94.69 92 HIS A O 1
ATOM 752 N N . ARG A 1 93 ? 11.331 -5.383 -30.607 1.00 93.38 93 ARG A N 1
ATOM 753 C CA . ARG A 1 93 ? 11.288 -4.125 -31.401 1.00 93.38 93 ARG A CA 1
ATOM 754 C C . ARG A 1 93 ? 9.910 -3.828 -32.016 1.00 93.38 93 ARG A C 1
ATOM 756 O O . ARG A 1 93 ? 9.786 -2.947 -32.870 1.00 93.38 93 ARG A O 1
ATOM 763 N N . ASP A 1 94 ? 8.908 -4.576 -31.591 1.00 94.88 94 ASP A N 1
ATOM 764 C CA . ASP A 1 94 ? 7.505 -4.511 -31.986 1.00 94.88 94 ASP A CA 1
ATOM 765 C C . ASP A 1 94 ? 6.779 -3.277 -31.411 1.00 94.88 94 ASP A C 1
ATOM 767 O O . ASP A 1 94 ? 7.377 -2.420 -30.753 1.00 94.88 94 ASP A O 1
ATOM 771 N N . GLY A 1 95 ? 5.488 -3.146 -31.733 1.00 92.44 95 GLY A N 1
ATOM 772 C CA . GLY A 1 95 ? 4.656 -2.017 -31.311 1.00 92.44 95 GLY A CA 1
ATOM 773 C C . GLY A 1 95 ? 4.514 -1.912 -29.792 1.00 92.44 95 GLY A C 1
ATOM 774 O O . GLY A 1 95 ? 4.718 -0.828 -29.248 1.00 92.44 95 GLY A O 1
ATOM 775 N N . GLU A 1 96 ? 4.284 -3.033 -29.103 1.00 92.38 96 GLU A N 1
ATOM 776 C CA . GLU A 1 96 ? 4.112 -3.068 -27.643 1.00 92.38 96 GLU A CA 1
ATOM 777 C C . GLU A 1 96 ? 5.411 -2.669 -26.934 1.00 92.38 96 GLU A C 1
ATOM 779 O O . GLU A 1 96 ? 5.411 -1.881 -25.987 1.00 92.38 96 GLU A O 1
ATOM 784 N N . ALA A 1 97 ? 6.563 -3.102 -27.461 1.00 93.31 97 ALA A N 1
ATOM 785 C CA . ALA A 1 97 ? 7.859 -2.651 -26.961 1.00 93.31 97 ALA A CA 1
ATOM 786 C C . ALA A 1 97 ? 8.042 -1.118 -27.055 1.00 93.31 97 ALA A C 1
ATOM 788 O O . ALA A 1 97 ? 8.715 -0.520 -26.213 1.00 93.31 97 ALA A O 1
ATOM 789 N N . ARG A 1 98 ? 7.450 -0.437 -28.044 1.00 94.44 98 ARG A N 1
ATOM 790 C CA . ARG A 1 98 ? 7.517 1.037 -28.125 1.00 94.44 98 ARG A CA 1
ATOM 791 C C . ARG A 1 98 ? 6.625 1.713 -27.086 1.00 94.44 98 ARG A C 1
ATOM 793 O O . ARG A 1 98 ? 7.026 2.740 -26.531 1.00 94.44 98 ARG A O 1
ATOM 800 N N . GLU A 1 99 ? 5.458 1.140 -26.813 1.00 95.94 99 GLU A N 1
ATOM 801 C CA . GLU A 1 99 ? 4.537 1.619 -25.777 1.00 95.94 99 GLU A CA 1
ATOM 802 C C . GLU A 1 99 ? 5.181 1.488 -24.393 1.00 95.94 99 GLU A C 1
ATOM 804 O O . GLU A 1 99 ? 5.382 2.499 -23.714 1.00 95.94 99 GLU A O 1
ATOM 809 N N . PHE A 1 100 ? 5.680 0.296 -24.047 1.00 94.19 100 PHE A N 1
ATOM 810 C CA . PHE A 1 100 ? 6.394 0.076 -22.786 1.00 94.19 100 PHE A CA 1
ATOM 811 C C . PHE A 1 100 ? 7.632 0.964 -22.643 1.00 94.19 100 PHE A C 1
ATOM 813 O O . PHE A 1 100 ? 7.893 1.500 -21.566 1.00 94.19 100 PHE A O 1
ATOM 820 N N . ALA A 1 101 ? 8.403 1.174 -23.715 1.00 94.31 101 ALA A N 1
ATOM 821 C CA . ALA A 1 101 ? 9.561 2.066 -23.661 1.00 94.31 101 ALA A CA 1
ATOM 822 C C . ALA A 1 101 ? 9.167 3.522 -23.355 1.00 94.31 101 ALA A C 1
ATOM 824 O O . ALA A 1 101 ? 9.928 4.238 -22.696 1.00 94.31 101 ALA A O 1
ATOM 825 N N . THR A 1 102 ? 7.996 3.960 -23.821 1.00 96.31 102 THR A N 1
ATOM 826 C CA . THR A 1 102 ? 7.462 5.298 -23.538 1.00 96.31 102 THR A CA 1
ATOM 827 C C . THR A 1 102 ? 7.039 5.408 -22.077 1.00 96.31 102 THR A C 1
ATOM 829 O O . THR A 1 102 ? 7.485 6.328 -21.388 1.00 96.31 102 THR A O 1
ATOM 832 N N . GLU A 1 103 ? 6.271 4.441 -21.573 1.00 96.25 103 GLU A N 1
ATOM 833 C CA . GLU A 1 103 ? 5.832 4.403 -20.171 1.00 96.25 103 GLU A CA 1
ATOM 834 C C . GLU A 1 103 ? 7.015 4.354 -19.198 1.00 96.25 103 GLU A C 1
ATOM 836 O O . GLU A 1 103 ? 7.095 5.155 -18.264 1.00 96.25 103 GLU A O 1
ATOM 841 N N . ILE A 1 104 ? 7.995 3.483 -19.461 1.00 95.88 104 ILE A N 1
ATOM 842 C CA . ILE A 1 104 ? 9.200 3.359 -18.632 1.00 95.88 104 ILE A CA 1
ATOM 843 C C . ILE A 1 104 ? 9.996 4.664 -18.632 1.00 95.88 104 ILE A C 1
ATOM 845 O O . ILE A 1 104 ? 10.534 5.052 -17.594 1.00 95.88 104 ILE A O 1
ATOM 849 N N . ARG A 1 105 ? 10.077 5.372 -19.766 1.00 95.56 105 ARG A N 1
ATOM 850 C CA . ARG A 1 105 ? 10.757 6.673 -19.819 1.00 95.56 105 ARG A CA 1
ATOM 851 C C . ARG A 1 105 ? 10.048 7.728 -18.980 1.00 95.56 105 ARG A C 1
ATOM 853 O O . ARG A 1 105 ? 10.735 8.432 -18.246 1.00 95.56 105 ARG A O 1
ATOM 860 N N . LEU A 1 106 ? 8.722 7.821 -19.056 1.00 97.12 106 LEU A N 1
ATOM 861 C CA . LEU A 1 106 ? 7.950 8.764 -18.240 1.00 97.12 106 LEU A CA 1
ATOM 862 C C . LEU A 1 106 ? 8.125 8.468 -16.745 1.00 97.12 106 LEU A C 1
ATOM 864 O O . LEU A 1 106 ? 8.540 9.350 -15.991 1.00 97.12 106 LEU A O 1
ATOM 868 N N . ALA A 1 107 ? 7.954 7.206 -16.343 1.00 94.88 107 ALA A N 1
ATOM 869 C CA . ALA A 1 107 ? 8.162 6.774 -14.961 1.00 94.88 107 ALA A CA 1
ATOM 870 C C . ALA A 1 107 ? 9.603 7.030 -14.474 1.00 94.88 107 ALA A C 1
ATOM 872 O O . ALA A 1 107 ? 9.836 7.392 -13.319 1.00 94.88 107 ALA A O 1
ATOM 873 N N . TRP A 1 108 ? 10.598 6.886 -15.355 1.00 95.94 108 TRP A N 1
ATOM 874 C CA . TRP A 1 108 ? 11.994 7.178 -15.030 1.00 95.94 108 TRP A CA 1
ATOM 875 C C . TRP A 1 108 ? 12.259 8.672 -14.808 1.00 95.94 108 TRP A C 1
ATOM 877 O O . TRP A 1 108 ? 13.056 9.029 -13.934 1.00 95.94 108 TRP A O 1
ATOM 887 N N . GLU A 1 109 ? 11.617 9.561 -15.569 1.00 96.19 109 GLU A N 1
ATOM 888 C CA . GLU A 1 109 ? 11.710 11.006 -15.329 1.00 96.19 109 GLU A CA 1
ATOM 889 C C . GLU A 1 109 ? 11.094 11.394 -13.979 1.00 96.19 109 GLU A C 1
ATOM 891 O O . GLU A 1 109 ? 11.733 12.119 -13.210 1.00 96.19 109 GLU A O 1
ATOM 896 N N . GLU A 1 110 ? 9.923 10.849 -13.646 1.00 95.00 110 GLU A N 1
ATOM 897 C CA . GLU A 1 110 ? 9.271 11.057 -12.346 1.00 95.00 110 GLU A CA 1
ATOM 898 C C . GLU A 1 110 ? 10.147 10.569 -11.187 1.00 95.00 110 GLU A C 1
ATOM 900 O O . GLU A 1 110 ? 10.370 11.298 -10.215 1.00 95.00 110 GLU A O 1
ATOM 905 N N . LEU A 1 111 ? 10.736 9.376 -11.314 1.00 93.69 111 LEU A N 1
ATOM 906 C CA . LEU A 1 111 ? 11.654 8.842 -10.309 1.00 93.69 111 LEU A CA 1
ATOM 907 C C . LEU A 1 111 ? 12.886 9.738 -10.130 1.00 93.69 111 LEU A C 1
ATOM 909 O O . LEU A 1 111 ? 13.308 10.006 -9.002 1.00 93.69 111 LEU A O 1
ATOM 913 N N . LYS A 1 112 ? 13.473 10.237 -11.223 1.00 93.75 112 LYS A N 1
ATOM 914 C CA . LYS A 1 112 ? 14.613 11.165 -11.148 1.00 93.75 112 LYS A CA 1
ATOM 915 C C . LYS A 1 112 ? 14.243 12.487 -10.477 1.00 93.75 112 LYS A C 1
ATOM 917 O O . LYS A 1 112 ? 15.094 13.035 -9.771 1.00 93.75 112 LYS A O 1
ATOM 922 N N . ALA A 1 113 ? 13.038 13.006 -10.711 1.00 95.19 113 ALA A N 1
ATOM 923 C CA . ALA A 1 113 ? 12.539 14.198 -10.029 1.00 95.19 113 ALA A CA 1
ATOM 924 C C . ALA A 1 113 ? 12.406 13.933 -8.522 1.00 95.19 113 ALA A C 1
ATOM 926 O O . ALA A 1 113 ? 13.062 14.607 -7.730 1.00 95.19 113 ALA A O 1
ATOM 927 N N . ALA A 1 114 ? 11.722 12.852 -8.135 1.00 93.25 114 ALA A N 1
ATOM 928 C CA . ALA A 1 114 ? 11.556 12.466 -6.734 1.00 93.25 114 ALA A CA 1
ATOM 929 C C . ALA A 1 114 ? 12.897 12.255 -6.004 1.00 93.25 114 ALA A C 1
ATOM 931 O O . ALA A 1 114 ? 13.069 12.698 -4.866 1.00 93.25 114 ALA A O 1
ATOM 932 N N . LEU A 1 115 ? 13.887 11.626 -6.653 1.00 92.56 115 LEU A N 1
ATOM 933 C CA . LEU A 1 115 ? 15.240 11.460 -6.100 1.00 92.56 115 LEU A CA 1
ATOM 934 C C . LEU A 1 115 ? 15.969 12.796 -5.914 1.00 92.56 115 LEU A C 1
ATOM 936 O O . LEU A 1 115 ? 16.749 12.950 -4.974 1.00 92.56 115 LEU A O 1
ATOM 940 N N . ARG A 1 116 ? 15.749 13.767 -6.804 1.00 92.88 116 ARG A N 1
ATOM 941 C CA . ARG A 1 116 ? 16.339 15.103 -6.679 1.00 92.88 116 ARG A CA 1
ATOM 942 C C . ARG A 1 116 ? 15.716 15.864 -5.516 1.00 92.88 116 ARG A C 1
ATOM 944 O O . ARG A 1 116 ? 16.467 16.407 -4.707 1.00 92.88 116 ARG A O 1
ATOM 951 N N . ASP A 1 117 ? 14.393 15.838 -5.412 1.00 93.12 117 ASP A N 1
ATOM 952 C CA . ASP A 1 117 ? 13.631 16.551 -4.382 1.00 93.12 117 ASP A CA 1
ATOM 953 C C . ASP A 1 117 ? 13.922 15.996 -2.982 1.00 93.12 117 ASP A C 1
ATOM 955 O O . ASP A 1 117 ? 14.077 16.742 -2.019 1.00 93.12 117 ASP A O 1
ATOM 959 N N . SER A 1 118 ? 14.120 14.680 -2.879 1.00 89.81 118 SER A N 1
ATOM 960 C CA . SER A 1 118 ? 14.562 14.012 -1.645 1.00 89.81 118 SER A CA 1
ATOM 961 C C . SER A 1 118 ? 16.068 14.146 -1.365 1.00 89.81 118 SER A C 1
ATOM 963 O O . SER A 1 118 ? 16.569 13.653 -0.352 1.00 89.81 118 SER A O 1
ATOM 965 N N . GLY A 1 119 ? 16.819 14.832 -2.233 1.00 89.50 119 GLY A N 1
ATOM 966 C CA . GLY A 1 119 ? 18.236 15.125 -2.031 1.00 89.50 119 GLY A CA 1
ATOM 967 C C . GLY A 1 119 ? 19.194 13.972 -2.352 1.00 89.50 119 GLY A C 1
ATOM 968 O O . GLY A 1 119 ? 20.380 14.074 -2.029 1.00 89.50 119 GLY A O 1
ATOM 969 N N . PHE A 1 120 ? 18.739 12.909 -3.020 1.00 84.81 120 PHE A N 1
ATOM 970 C CA . PHE A 1 120 ? 19.561 11.810 -3.551 1.00 84.81 120 PHE A CA 1
ATOM 971 C C . PHE A 1 120 ? 20.106 12.116 -4.957 1.00 84.81 120 PHE A C 1
ATOM 973 O O . PHE A 1 120 ? 20.106 11.271 -5.853 1.00 84.81 120 PHE A O 1
ATOM 980 N N . SER A 1 121 ? 20.606 13.333 -5.180 1.00 78.62 121 SER A N 1
ATOM 981 C CA . SER A 1 121 ? 21.180 13.702 -6.477 1.00 78.62 121 SER A CA 1
ATOM 982 C C . SER A 1 121 ? 22.428 12.865 -6.803 1.00 78.62 121 SER A C 1
ATOM 984 O O . SER A 1 121 ? 23.199 12.493 -5.911 1.00 78.62 121 SER A O 1
ATOM 986 N N . LYS A 1 122 ? 22.653 12.589 -8.100 1.00 69.12 122 LYS A N 1
ATOM 987 C CA . LYS A 1 122 ? 23.763 11.749 -8.601 1.00 69.12 122 LYS A CA 1
ATOM 988 C C . LYS A 1 122 ? 25.112 12.091 -7.953 1.00 69.12 122 LYS A C 1
ATOM 990 O O . LYS A 1 122 ? 25.819 11.194 -7.510 1.00 69.12 122 LYS A O 1
ATOM 995 N N . ASN A 1 123 ? 25.427 13.381 -7.824 1.00 68.31 123 ASN A N 1
ATOM 996 C CA . ASN A 1 123 ? 26.693 13.847 -7.249 1.00 68.31 123 ASN A CA 1
ATOM 997 C C . ASN A 1 123 ? 26.832 13.514 -5.756 1.00 68.31 123 ASN A C 1
ATOM 999 O O . ASN A 1 123 ? 27.921 13.184 -5.294 1.00 68.31 123 ASN A O 1
ATOM 1003 N N . LYS A 1 124 ? 25.734 13.557 -4.995 1.00 70.50 124 LYS A N 1
ATOM 1004 C CA . LYS A 1 124 ? 25.750 13.290 -3.553 1.00 70.50 124 LYS A CA 1
ATOM 1005 C C . LYS A 1 124 ? 25.797 11.791 -3.255 1.00 70.50 124 LYS A C 1
ATOM 1007 O O . LYS A 1 124 ? 26.512 11.370 -2.348 1.00 70.50 124 LYS A O 1
ATOM 1012 N N . VAL A 1 125 ? 25.079 10.986 -4.038 1.00 74.75 125 VAL A N 1
ATOM 1013 C CA . VAL A 1 125 ? 25.053 9.523 -3.878 1.00 74.75 125 VAL A CA 1
ATOM 1014 C C . VAL A 1 125 ? 26.379 8.894 -4.313 1.00 74.75 125 VAL A C 1
ATOM 1016 O O . VAL A 1 125 ? 26.922 8.076 -3.573 1.00 74.75 125 VAL A O 1
ATOM 1019 N N . LEU A 1 126 ? 26.949 9.316 -5.449 1.00 70.06 126 LEU A N 1
ATOM 1020 C CA . LEU A 1 126 ? 28.234 8.794 -5.936 1.00 70.06 126 LEU A CA 1
ATOM 1021 C C . LEU A 1 126 ? 29.406 9.186 -5.027 1.00 70.06 126 LEU A C 1
ATOM 1023 O O . LEU A 1 126 ? 30.241 8.337 -4.722 1.00 70.06 126 LEU A O 1
ATOM 1027 N N . LYS A 1 127 ? 29.435 10.427 -4.514 1.00 71.31 127 LYS A N 1
ATOM 1028 C CA . LYS A 1 127 ? 30.446 10.847 -3.529 1.00 71.31 127 LYS A CA 1
ATOM 1029 C C . LYS A 1 127 ? 30.368 10.002 -2.252 1.00 71.31 127 LYS A C 1
ATOM 1031 O O . LYS A 1 127 ? 31.384 9.487 -1.796 1.00 71.31 127 LYS A O 1
ATOM 1036 N N . LYS A 1 128 ? 29.157 9.787 -1.723 1.00 71.94 128 LYS A N 1
ATOM 1037 C CA . LYS A 1 128 ? 28.935 8.983 -0.511 1.00 71.94 128 LYS A CA 1
ATOM 1038 C C . LYS A 1 128 ? 29.270 7.497 -0.708 1.00 71.94 128 LYS A C 1
ATOM 1040 O O . LYS A 1 128 ? 29.770 6.861 0.216 1.00 71.94 128 LYS A O 1
ATOM 1045 N N . ALA A 1 129 ? 29.014 6.937 -1.890 1.00 71.81 129 ALA A N 1
ATOM 1046 C CA . ALA A 1 129 ? 29.411 5.568 -2.223 1.00 71.81 129 ALA A CA 1
ATOM 1047 C C . ALA A 1 129 ? 30.942 5.424 -2.322 1.00 71.81 129 ALA A C 1
ATOM 1049 O O . ALA A 1 129 ? 31.501 4.469 -1.785 1.00 71.81 129 ALA A O 1
ATOM 1050 N N . GLY A 1 130 ? 31.625 6.405 -2.924 1.00 67.94 130 GLY A N 1
ATOM 1051 C CA . GLY A 1 130 ? 33.090 6.453 -2.975 1.00 67.94 130 GLY A CA 1
ATOM 1052 C C . GLY A 1 130 ? 33.741 6.577 -1.593 1.00 67.94 130 GLY A C 1
ATOM 1053 O O . GLY A 1 130 ? 34.715 5.884 -1.307 1.00 67.94 130 GLY A O 1
ATOM 1054 N N . GLU A 1 131 ? 33.174 7.391 -0.699 1.00 67.56 131 GLU A N 1
ATOM 1055 C CA . GLU A 1 131 ? 33.637 7.515 0.694 1.00 67.56 131 GLU A CA 1
ATOM 1056 C C . GLU A 1 131 ? 33.444 6.217 1.494 1.00 67.56 131 GLU A C 1
ATOM 1058 O O . GLU A 1 131 ? 34.328 5.829 2.257 1.00 67.56 131 GLU A O 1
ATOM 1063 N N . ARG A 1 132 ? 32.327 5.503 1.286 1.00 68.06 132 ARG A N 1
ATOM 1064 C CA . ARG A 1 132 ? 32.061 4.219 1.953 1.00 68.06 132 ARG A CA 1
ATOM 1065 C C . ARG A 1 132 ? 33.022 3.116 1.492 1.00 68.06 132 ARG A C 1
ATOM 1067 O O . ARG A 1 132 ? 33.509 2.367 2.332 1.00 68.06 132 ARG A O 1
ATOM 1074 N N . ASN A 1 133 ? 33.355 3.062 0.201 1.00 64.81 133 ASN A N 1
ATOM 1075 C CA . ASN A 1 133 ? 34.363 2.127 -0.314 1.00 64.81 133 ASN A CA 1
ATOM 1076 C C . ASN A 1 133 ? 35.778 2.465 0.181 1.00 64.81 133 ASN A C 1
ATOM 1078 O O . ASN A 1 133 ? 36.538 1.562 0.507 1.00 64.81 133 ASN A O 1
ATOM 1082 N N . LYS A 1 134 ? 36.115 3.753 0.331 1.00 62.75 134 LYS A N 1
ATOM 1083 C CA . LYS A 1 134 ? 37.408 4.182 0.893 1.00 62.75 134 LYS A CA 1
ATOM 1084 C C . LYS A 1 134 ? 37.553 3.867 2.391 1.00 62.75 134 LYS A C 1
ATOM 1086 O O . LYS A 1 134 ? 38.669 3.721 2.876 1.00 62.75 134 LYS A O 1
ATOM 1091 N N . ALA A 1 135 ? 36.444 3.777 3.127 1.00 59.69 135 ALA A N 1
ATOM 1092 C CA . ALA A 1 135 ? 36.438 3.401 4.542 1.00 59.69 135 ALA A CA 1
ATOM 1093 C C . ALA A 1 135 ? 36.464 1.876 4.769 1.00 59.69 135 ALA A C 1
ATOM 1095 O O . ALA A 1 135 ? 36.991 1.433 5.787 1.00 59.69 135 ALA A O 1
ATOM 1096 N N . GLY A 1 136 ? 35.926 1.082 3.834 1.00 55.53 136 GLY A N 1
ATOM 1097 C CA . GLY A 1 136 ? 35.939 -0.386 3.898 1.00 55.53 136 GLY A CA 1
ATOM 1098 C C . GLY A 1 136 ? 37.313 -1.019 3.653 1.00 55.53 136 GLY A C 1
ATOM 1099 O O . GLY A 1 136 ? 37.580 -2.096 4.163 1.00 55.53 136 GLY A O 1
ATOM 1100 N N . ASP A 1 137 ? 38.216 -0.322 2.960 1.00 50.75 137 ASP A N 1
ATOM 1101 C CA . ASP A 1 137 ? 39.565 -0.814 2.631 1.00 50.75 137 ASP A CA 1
ATOM 1102 C C . ASP A 1 137 ? 40.577 -0.694 3.795 1.00 50.75 137 ASP A C 1
ATOM 1104 O O . ASP A 1 137 ? 41.764 -0.964 3.640 1.00 50.75 137 ASP A O 1
ATOM 1108 N N . ARG A 1 138 ? 40.138 -0.252 4.987 1.00 51.31 138 ARG A N 1
ATOM 1109 C CA . ARG A 1 138 ? 41.028 -0.015 6.143 1.00 51.31 138 ARG A CA 1
ATOM 1110 C C . ARG A 1 138 ? 40.884 -1.023 7.287 1.00 51.31 138 ARG A C 1
ATOM 1112 O O . ARG A 1 138 ? 41.591 -0.885 8.282 1.00 51.31 138 ARG A O 1
ATOM 1119 N N . VAL A 1 139 ? 40.012 -2.028 7.178 1.00 55.81 139 VAL A N 1
ATOM 1120 C CA . VAL A 1 139 ? 39.846 -3.053 8.224 1.00 55.81 139 VAL A CA 1
ATOM 1121 C C . VAL A 1 139 ? 39.637 -4.437 7.605 1.00 55.81 139 VAL A C 1
ATOM 1123 O O . VAL A 1 139 ? 38.519 -4.922 7.570 1.00 55.81 139 VAL A O 1
ATOM 1126 N N . GLU A 1 140 ? 40.713 -5.079 7.145 1.00 45.06 140 GLU A N 1
ATOM 1127 C CA . GLU A 1 140 ? 40.893 -6.533 7.299 1.00 45.06 140 GLU A CA 1
ATOM 1128 C C . GLU A 1 140 ? 42.332 -6.944 6.953 1.00 45.06 140 GLU A C 1
ATOM 1130 O O . GLU A 1 140 ? 42.691 -7.214 5.812 1.00 45.06 140 GLU A O 1
ATOM 1135 N N . ALA A 1 141 ? 43.177 -7.007 7.977 1.00 49.50 141 ALA A N 1
ATOM 1136 C CA . ALA A 1 141 ? 44.292 -7.939 7.992 1.00 49.50 141 ALA A CA 1
ATOM 1137 C C . ALA A 1 141 ? 44.144 -8.782 9.261 1.00 49.50 141 ALA A C 1
ATOM 1139 O O . ALA A 1 141 ? 44.602 -8.353 10.323 1.00 49.50 141 ALA A O 1
ATOM 1140 N N . PRO A 1 142 ? 43.486 -9.953 9.211 1.00 49.56 142 PRO A N 1
ATOM 1141 C CA . PRO A 1 142 ? 43.643 -10.940 10.253 1.00 49.56 142 PRO A CA 1
ATOM 1142 C C . PRO A 1 142 ? 44.898 -11.746 9.944 1.00 49.56 142 PRO A C 1
ATOM 1144 O O . PRO A 1 142 ? 45.065 -12.339 8.875 1.00 49.56 142 PRO A O 1
ATOM 1147 N N . ALA A 1 143 ? 45.789 -11.717 10.924 1.00 45.84 143 ALA A N 1
ATOM 1148 C CA . ALA A 1 143 ? 46.931 -12.586 11.043 1.00 45.84 143 ALA A CA 1
ATOM 1149 C C . ALA A 1 143 ? 46.537 -14.052 10.809 1.00 45.84 143 ALA A C 1
ATOM 1151 O O . ALA A 1 143 ? 45.522 -14.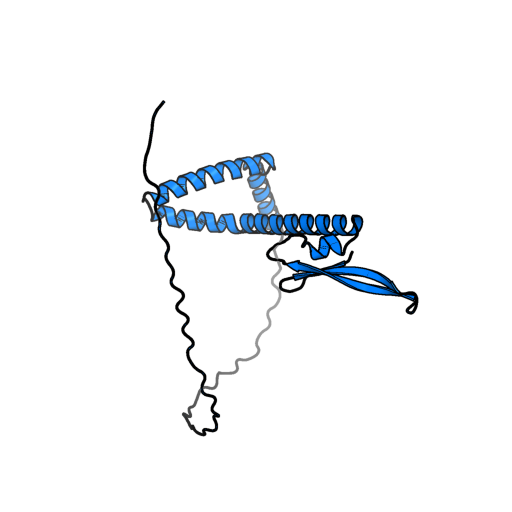549 11.296 1.00 45.84 143 ALA A O 1
ATOM 1152 N N . ARG A 1 144 ? 47.397 -14.728 10.048 1.00 51.28 144 ARG A N 1
ATOM 1153 C CA . ARG A 1 144 ? 47.491 -16.181 9.984 1.00 51.28 144 ARG A CA 1
ATOM 1154 C C . ARG A 1 144 ? 47.788 -16.701 11.386 1.00 51.28 144 ARG A C 1
ATOM 1156 O O . ARG A 1 144 ? 48.860 -16.402 11.893 1.00 51.28 144 ARG A O 1
ATOM 1163 N N . ASP A 1 145 ? 46.917 -17.538 11.933 1.00 45.94 145 ASP A N 1
ATOM 1164 C CA . ASP A 1 145 ? 47.306 -18.469 12.986 1.00 45.94 145 ASP A CA 1
ATOM 1165 C C . ASP A 1 145 ? 46.602 -19.822 12.823 1.00 45.94 145 ASP A C 1
ATOM 1167 O O . ASP A 1 145 ? 45.383 -19.922 12.717 1.00 45.94 145 ASP A O 1
ATOM 1171 N N . ALA A 1 146 ? 47.457 -20.843 12.780 1.00 45.00 146 ALA A N 1
ATOM 1172 C CA . ALA A 1 146 ? 47.268 -22.220 13.220 1.00 45.00 146 ALA A CA 1
ATOM 1173 C C . ALA A 1 146 ? 46.058 -23.031 12.711 1.00 45.00 146 ALA A C 1
ATOM 1175 O O . ALA A 1 146 ? 45.005 -23.147 13.332 1.00 45.00 146 ALA A O 1
ATOM 1176 N N . GLN A 1 147 ? 46.341 -23.778 11.645 1.00 51.28 147 GLN A N 1
ATOM 1177 C CA . GLN A 1 147 ? 45.845 -25.135 11.418 1.00 51.28 147 GLN A CA 1
ATOM 1178 C C . GLN A 1 147 ? 46.246 -26.051 12.601 1.00 51.28 147 GLN A C 1
ATOM 1180 O O . GLN A 1 147 ? 47.384 -25.966 13.070 1.00 51.28 147 GLN A O 1
ATOM 1185 N N . PRO A 1 148 ? 45.378 -26.981 13.038 1.00 49.91 148 PRO A N 1
ATOM 1186 C CA . PRO A 1 148 ? 45.848 -28.362 13.052 1.00 49.91 148 PRO A CA 1
ATOM 1187 C C . PRO A 1 148 ? 44.846 -29.354 12.457 1.00 49.91 148 PRO A C 1
ATOM 1189 O O . PRO A 1 148 ? 43.666 -29.088 12.238 1.00 49.91 148 PRO A O 1
ATOM 1192 N N . ALA A 1 149 ? 45.423 -30.499 12.129 1.00 42.94 149 ALA A N 1
ATOM 1193 C CA . ALA A 1 149 ? 44.948 -31.513 11.221 1.00 42.94 149 ALA A CA 1
ATOM 1194 C C . ALA A 1 149 ? 43.882 -32.465 11.792 1.00 42.94 149 ALA A C 1
ATOM 1196 O O . ALA A 1 149 ? 43.868 -32.785 12.975 1.00 42.94 149 ALA A O 1
ATOM 1197 N N . ALA A 1 150 ? 43.116 -32.994 10.835 1.00 46.47 150 ALA A N 1
ATOM 1198 C CA . ALA A 1 150 ? 42.660 -34.377 10.699 1.00 46.47 150 ALA A CA 1
ATOM 1199 C C . ALA A 1 150 ? 41.718 -34.965 11.764 1.00 46.47 150 ALA A C 1
ATOM 1201 O O . ALA A 1 150 ? 42.134 -35.412 12.829 1.00 46.47 150 ALA A O 1
ATOM 1202 N N . GLN A 1 151 ? 40.461 -35.153 11.352 1.00 47.25 151 GLN A N 1
ATOM 1203 C CA . GLN A 1 151 ? 39.679 -36.327 11.736 1.00 47.25 151 GLN A CA 1
ATOM 1204 C C . GLN A 1 151 ? 39.099 -37.017 10.491 1.00 47.25 151 GLN A C 1
ATOM 1206 O O . GLN A 1 151 ? 38.907 -36.356 9.466 1.00 47.25 151 GLN A O 1
ATOM 1211 N N . PRO A 1 152 ? 38.927 -38.351 10.545 1.00 57.50 152 PRO A N 1
ATOM 1212 C CA . PRO A 1 152 ? 38.973 -39.210 9.375 1.00 57.50 152 PRO A CA 1
ATOM 1213 C C . PRO A 1 152 ? 37.622 -39.407 8.690 1.00 57.50 152 PRO A C 1
ATOM 1215 O O . PRO A 1 152 ? 36.546 -39.328 9.278 1.00 57.50 152 PRO A O 1
ATOM 1218 N N . VAL A 1 153 ? 37.762 -39.719 7.409 1.00 49.97 153 VAL A N 1
ATOM 1219 C CA . VAL A 1 153 ? 36.756 -40.142 6.443 1.00 49.97 153 VAL A CA 1
ATOM 1220 C C . VAL A 1 153 ? 36.116 -41.455 6.908 1.00 49.97 153 VAL A C 1
ATOM 1222 O O . VAL A 1 153 ? 36.833 -42.416 7.178 1.00 49.97 153 VAL A O 1
ATOM 1225 N N . MET A 1 154 ? 34.784 -41.522 6.958 1.00 48.22 154 MET A N 1
ATOM 1226 C CA . MET A 1 154 ? 34.062 -42.794 6.881 1.00 48.22 154 MET A CA 1
ATOM 1227 C C . MET A 1 154 ? 33.245 -42.839 5.592 1.00 48.22 154 MET A C 1
ATOM 1229 O O . MET A 1 154 ? 32.548 -41.890 5.232 1.00 48.22 154 MET A O 1
ATOM 1233 N N . GLU A 1 155 ? 33.435 -43.954 4.897 1.00 51.38 155 GLU A N 1
ATOM 1234 C CA . GLU A 1 155 ? 32.962 -44.314 3.567 1.00 51.38 155 GLU A CA 1
ATOM 1235 C C . GLU A 1 155 ? 31.434 -44.451 3.449 1.00 51.38 155 GLU A C 1
ATOM 1237 O O . GLU A 1 155 ? 30.748 -44.752 4.430 1.00 51.38 155 GLU A O 1
ATOM 1242 N N . PRO A 1 156 ? 30.891 -44.321 2.224 1.00 51.69 156 PRO A N 1
ATOM 1243 C CA . PRO A 1 156 ? 29.512 -44.664 1.915 1.00 51.69 156 PRO A CA 1
ATOM 1244 C C . PRO A 1 156 ? 29.368 -46.173 1.651 1.00 51.69 156 PRO A C 1
ATOM 1246 O O . PRO A 1 156 ? 29.955 -46.715 0.714 1.00 51.69 156 PRO A O 1
ATOM 1249 N N . VAL A 1 157 ? 28.526 -46.855 2.432 1.00 55.19 157 VAL A N 1
ATOM 1250 C CA . VAL A 1 157 ? 28.074 -48.219 2.116 1.00 55.19 157 VAL A CA 1
ATOM 1251 C C . VAL A 1 157 ? 26.982 -48.151 1.049 1.00 55.19 157 VAL A C 1
ATOM 1253 O O . VAL A 1 157 ? 25.899 -47.609 1.268 1.00 55.19 157 VAL A O 1
ATOM 1256 N N . ALA A 1 158 ? 27.284 -48.724 -0.113 1.00 44.00 158 ALA A N 1
ATOM 1257 C CA . ALA A 1 158 ? 26.327 -49.089 -1.150 1.00 44.00 158 ALA A CA 1
ATOM 1258 C C . ALA A 1 158 ? 25.877 -50.558 -0.997 1.00 44.00 158 ALA A C 1
ATOM 1260 O O . ALA A 1 158 ? 26.586 -51.354 -0.385 1.00 44.00 158 ALA A O 1
ATOM 1261 N N . LYS A 1 159 ? 24.775 -50.898 -1.697 1.00 38.94 159 LYS A N 1
ATOM 1262 C CA . LYS A 1 159 ? 24.136 -52.224 -1.920 1.00 38.94 159 LYS A CA 1
ATOM 1263 C C . LYS A 1 159 ? 23.237 -52.739 -0.778 1.00 38.94 159 LYS A C 1
ATOM 1265 O O . LYS A 1 159 ? 23.610 -52.661 0.375 1.00 38.94 159 LYS A O 1
ATOM 1270 N N . ALA A 1 160 ? 22.062 -53.329 -1.016 1.00 40.22 160 ALA A N 1
ATOM 1271 C CA . ALA A 1 160 ? 21.388 -53.741 -2.248 1.00 40.22 160 ALA A CA 1
ATOM 1272 C C . ALA A 1 160 ? 19.876 -53.961 -2.000 1.00 40.22 160 ALA A C 1
ATOM 1274 O O . ALA A 1 160 ? 19.475 -54.298 -0.894 1.00 40.22 160 ALA A O 1
ATOM 1275 N N . ALA A 1 161 ? 19.099 -53.783 -3.074 1.00 44.97 161 ALA A N 1
ATOM 1276 C CA . ALA A 1 161 ? 17.933 -54.556 -3.519 1.00 44.97 161 ALA A CA 1
ATOM 1277 C C . ALA A 1 161 ? 17.041 -55.302 -2.500 1.00 44.97 161 ALA A C 1
ATOM 1279 O O . ALA A 1 161 ? 17.468 -56.285 -1.906 1.00 44.97 161 ALA A O 1
ATOM 1280 N N . ALA A 1 162 ? 15.746 -54.964 -2.508 1.00 41.25 162 ALA A N 1
ATOM 1281 C CA . ALA A 1 162 ? 14.665 -55.934 -2.721 1.00 41.25 162 ALA A CA 1
ATOM 1282 C C . ALA A 1 162 ? 13.367 -55.208 -3.136 1.00 41.25 162 ALA A C 1
ATOM 1284 O O . ALA A 1 162 ? 12.905 -54.288 -2.466 1.00 41.25 162 ALA A O 1
ATOM 1285 N N . GLU A 1 163 ? 12.842 -55.622 -4.285 1.00 46.31 163 GLU A N 1
ATOM 1286 C CA . GLU A 1 163 ? 11.527 -55.312 -4.861 1.00 46.31 163 GLU A CA 1
ATOM 1287 C C . GLU A 1 163 ? 10.454 -56.260 -4.238 1.00 46.31 163 GLU A C 1
ATOM 1289 O O . GLU A 1 163 ? 10.775 -56.968 -3.284 1.00 46.31 163 GLU A O 1
ATOM 1294 N N . PRO A 1 164 ? 9.180 -56.280 -4.675 1.00 52.53 164 PRO A N 1
ATOM 1295 C CA . PRO A 1 164 ? 8.036 -55.779 -3.920 1.00 52.53 164 PRO A CA 1
ATOM 1296 C C . PRO A 1 164 ? 7.071 -56.883 -3.434 1.00 52.53 164 PRO A C 1
ATOM 1298 O O . PRO A 1 164 ? 6.875 -57.891 -4.104 1.00 52.53 164 PRO A O 1
ATOM 1301 N N . GLU A 1 165 ? 6.337 -56.630 -2.348 1.00 40.34 165 GLU A N 1
ATOM 1302 C CA . GLU A 1 165 ? 5.103 -57.367 -2.034 1.00 40.34 165 GLU A CA 1
ATOM 1303 C C . GLU A 1 165 ? 3.968 -56.390 -1.678 1.00 40.34 165 GLU A C 1
ATOM 1305 O O . GLU A 1 165 ? 3.961 -55.733 -0.639 1.00 40.34 165 GLU A O 1
ATOM 1310 N N . ALA A 1 166 ? 2.995 -56.289 -2.586 1.00 49.97 166 ALA A N 1
ATOM 1311 C CA . ALA A 1 166 ? 1.579 -56.132 -2.238 1.00 49.97 166 ALA A CA 1
ATOM 1312 C C . ALA A 1 166 ? 1.044 -57.531 -1.835 1.00 49.97 166 ALA A C 1
ATOM 1314 O O . ALA A 1 166 ? 1.704 -58.503 -2.204 1.00 49.97 166 ALA A O 1
ATOM 1315 N N . PRO A 1 167 ? -0.134 -57.717 -1.194 1.00 55.50 167 PRO A N 1
ATOM 1316 C CA . PRO A 1 167 ? -1.292 -56.817 -1.108 1.00 55.50 167 PRO A CA 1
ATOM 1317 C C . PRO A 1 167 ? -1.933 -56.762 0.301 1.00 55.50 167 PRO A C 1
ATOM 1319 O O . PRO A 1 167 ? -1.511 -57.460 1.213 1.00 55.50 167 PRO A O 1
ATOM 1322 N N . THR A 1 168 ? -2.984 -55.959 0.500 1.00 44.19 168 THR A N 1
ATOM 1323 C CA . THR A 1 168 ? -4.317 -56.444 0.943 1.00 44.19 168 THR A CA 1
ATOM 1324 C C . THR A 1 168 ? -5.318 -55.284 0.952 1.00 44.19 168 THR A C 1
ATOM 1326 O O . THR A 1 168 ? -5.039 -54.179 1.413 1.00 44.19 168 THR A O 1
ATOM 1329 N N . ALA A 1 169 ? -6.473 -55.562 0.357 1.00 48.12 169 ALA A N 1
ATOM 1330 C CA . ALA A 1 169 ? -7.654 -54.721 0.259 1.00 48.12 169 ALA A CA 1
ATOM 1331 C C . ALA A 1 169 ? -8.533 -54.827 1.514 1.00 48.12 169 ALA A C 1
ATOM 1333 O O . ALA A 1 169 ? -8.560 -55.887 2.117 1.00 48.12 169 ALA A O 1
ATOM 1334 N N . GLU A 1 170 ? -9.281 -53.764 1.829 1.00 43.84 170 GLU A N 1
ATOM 1335 C CA . GLU A 1 170 ? -10.597 -53.711 2.513 1.00 43.84 170 GLU A CA 1
ATOM 1336 C C . GLU A 1 170 ? -10.806 -52.255 2.989 1.00 43.84 170 GLU A C 1
ATOM 1338 O O . GLU A 1 170 ? -9.862 -51.601 3.410 1.00 43.84 170 GLU A O 1
ATOM 1343 N N . ALA A 1 171 ? -11.963 -51.599 2.953 1.00 47.88 171 ALA A N 1
ATOM 1344 C CA . ALA A 1 171 ? -13.299 -51.927 2.492 1.00 47.88 171 ALA A CA 1
ATOM 1345 C C . ALA A 1 171 ? -14.040 -50.598 2.215 1.00 47.88 171 ALA A C 1
ATOM 1347 O O . ALA A 1 171 ? -13.805 -49.575 2.860 1.00 47.88 171 ALA A O 1
ATOM 1348 N N . THR A 1 172 ? -14.947 -50.618 1.241 1.00 52.16 172 THR A N 1
ATOM 1349 C CA . THR A 1 172 ? -15.945 -49.565 0.979 1.00 52.16 172 THR A CA 1
ATOM 1350 C C . THR A 1 172 ? -17.088 -49.652 2.009 1.00 52.16 172 THR A C 1
ATOM 1352 O O . THR A 1 172 ? -17.342 -50.732 2.538 1.00 52.16 172 THR A O 1
ATOM 1355 N N . PRO A 1 173 ? -17.839 -48.564 2.260 1.00 58.50 173 PRO A N 1
ATOM 1356 C CA . PRO A 1 173 ? -19.239 -48.559 1.798 1.00 58.50 173 PRO A CA 1
ATOM 1357 C C . PRO A 1 173 ? -19.638 -47.188 1.208 1.00 58.50 173 PRO A C 1
ATOM 1359 O O . PRO A 1 173 ? -19.300 -46.134 1.730 1.0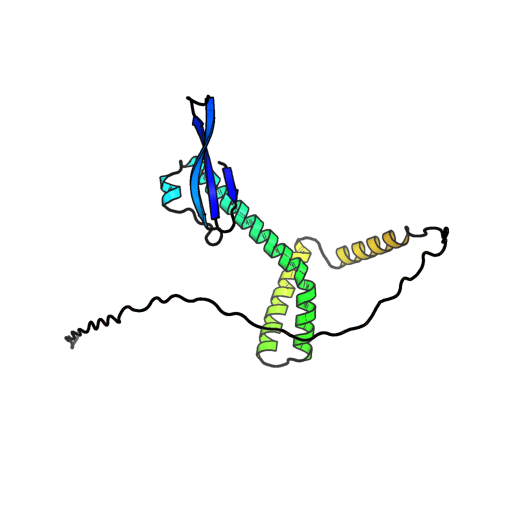0 58.50 173 PRO A O 1
ATOM 1362 N N . ALA A 1 174 ? -20.161 -47.134 -0.018 1.00 49.19 174 ALA A N 1
ATOM 1363 C CA . ALA A 1 174 ? -21.571 -47.312 -0.385 1.00 49.19 174 ALA A CA 1
ATOM 1364 C C . ALA A 1 174 ? -22.487 -46.173 0.114 1.00 49.19 174 ALA A C 1
ATOM 1366 O O . ALA A 1 174 ? -22.965 -46.173 1.242 1.00 49.19 174 ALA A O 1
ATOM 1367 N N . GLY A 1 175 ? -22.778 -45.229 -0.789 1.00 43.84 175 GLY A N 1
ATOM 1368 C CA . GLY A 1 175 ? -23.798 -44.194 -0.618 1.00 43.84 175 GLY A CA 1
ATOM 1369 C C . GLY A 1 175 ? -24.181 -43.542 -1.954 1.00 43.84 175 GLY A C 1
ATOM 1370 O O . GLY A 1 175 ? -23.613 -42.532 -2.354 1.00 43.84 175 GLY A O 1
ATOM 1371 N N . LYS A 1 176 ? -25.150 -44.129 -2.660 1.00 51.44 176 LYS A N 1
ATOM 1372 C CA . LYS A 1 176 ? -25.974 -43.511 -3.726 1.00 51.44 176 LYS A CA 1
ATOM 1373 C C . LYS A 1 176 ? -27.436 -43.549 -3.233 1.00 51.44 176 LYS A C 1
ATOM 1375 O O . LYS A 1 176 ? -27.701 -44.348 -2.337 1.00 51.44 176 LYS A O 1
ATOM 1380 N N . PRO A 1 177 ? -28.431 -42.878 -3.856 1.00 59.41 177 PRO A N 1
ATOM 1381 C CA . PRO A 1 177 ? -28.427 -41.753 -4.813 1.00 59.41 177 PRO A CA 1
ATOM 1382 C C . PRO A 1 177 ? -29.450 -40.643 -4.427 1.00 59.41 177 PRO A C 1
ATOM 1384 O O . PRO A 1 177 ? -30.388 -40.912 -3.682 1.00 59.41 177 PRO A O 1
ATOM 1387 N N . ARG A 1 178 ? -29.419 -39.431 -5.022 1.00 52.09 178 ARG A N 1
ATOM 1388 C CA . ARG A 1 178 ? -30.690 -38.687 -5.225 1.00 52.09 178 ARG A CA 1
ATOM 1389 C C . ARG A 1 178 ? -30.696 -37.631 -6.340 1.00 52.09 178 ARG A C 1
ATOM 1391 O O . ARG A 1 178 ? -30.133 -36.555 -6.220 1.00 52.09 178 ARG A O 1
ATOM 1398 N N . ALA A 1 179 ? -31.403 -38.016 -7.400 1.00 51.72 179 ALA A N 1
ATOM 1399 C CA . ALA A 1 179 ? -32.342 -37.288 -8.257 1.00 51.72 179 ALA A CA 1
ATOM 1400 C C . ALA A 1 179 ? -32.133 -35.800 -8.624 1.00 51.72 179 ALA A C 1
ATOM 1402 O O . ALA A 1 179 ? -32.250 -34.887 -7.811 1.00 51.72 179 ALA A O 1
ATOM 1403 N N . LYS A 1 180 ? -32.053 -35.615 -9.951 1.00 51.28 180 LYS A N 1
ATOM 1404 C CA . LYS A 1 180 ? -32.525 -34.479 -10.757 1.00 51.28 180 LYS A CA 1
ATOM 1405 C C . LYS A 1 180 ? -33.746 -33.765 -10.166 1.00 51.28 180 LYS A C 1
ATOM 1407 O O . LYS A 1 180 ? -34.762 -34.399 -9.880 1.00 51.28 180 LYS A O 1
ATOM 1412 N N . ARG A 1 181 ? -33.722 -32.431 -10.202 1.00 54.62 181 ARG A N 1
ATOM 1413 C CA . ARG A 1 181 ? -34.943 -31.631 -10.329 1.00 54.62 181 ARG A CA 1
ATOM 1414 C C . ARG A 1 181 ? -34.721 -30.477 -11.303 1.00 54.62 181 ARG A C 1
ATOM 1416 O O . ARG A 1 181 ? -34.062 -29.490 -11.006 1.00 54.62 181 ARG A O 1
ATOM 1423 N N . THR A 1 182 ? -35.273 -30.661 -12.493 1.00 49.84 182 THR A N 1
ATOM 1424 C CA . THR A 1 182 ? -35.604 -29.629 -13.472 1.00 49.84 182 THR A CA 1
ATOM 1425 C C . THR A 1 182 ? -36.569 -28.611 -12.867 1.00 49.84 182 THR A C 1
ATOM 1427 O O . THR A 1 182 ? -37.550 -29.006 -12.232 1.00 49.84 182 THR A O 1
ATOM 1430 N N . ARG A 1 183 ? -36.384 -27.321 -13.158 1.00 55.66 183 ARG A N 1
ATOM 1431 C CA . ARG A 1 183 ? -37.517 -26.396 -13.252 1.00 55.66 183 ARG A CA 1
ATOM 1432 C C . ARG A 1 183 ? -37.309 -25.441 -14.420 1.00 55.66 183 ARG A C 1
ATOM 1434 O O . ARG A 1 183 ? -36.512 -24.515 -14.355 1.00 55.66 183 ARG A O 1
ATOM 1441 N N . ALA A 1 184 ? -38.051 -25.727 -15.483 1.00 48.19 184 ALA A N 1
ATOM 1442 C CA . ALA A 1 184 ? -38.434 -24.763 -16.492 1.00 48.19 184 ALA A CA 1
ATOM 1443 C C . ALA A 1 184 ? -39.359 -23.709 -15.862 1.00 48.19 184 ALA A C 1
ATOM 1445 O O . ALA A 1 184 ? -40.220 -24.038 -15.042 1.00 48.19 184 ALA A O 1
ATOM 1446 N N . GLY A 1 185 ? -39.187 -22.458 -16.274 1.00 51.59 185 GLY A N 1
ATOM 1447 C CA . GLY A 1 185 ? -40.091 -21.348 -16.004 1.00 51.59 185 GLY A CA 1
ATOM 1448 C C . GLY A 1 185 ? -39.975 -20.354 -17.150 1.00 51.59 185 GLY A C 1
ATOM 1449 O O . GLY A 1 185 ? -39.064 -19.538 -17.168 1.00 51.59 185 GLY A O 1
ATOM 1450 N N . LYS A 1 186 ? -40.864 -20.511 -18.131 1.00 47.75 186 LYS A N 1
ATOM 1451 C CA . LYS A 1 186 ? -41.049 -19.699 -19.337 1.00 47.75 186 LYS A CA 1
ATOM 1452 C C . LYS A 1 186 ? -42.314 -18.854 -19.152 1.00 47.75 186 LYS A C 1
ATOM 1454 O O . LYS A 1 186 ? -43.332 -19.427 -18.782 1.00 47.75 186 LYS A O 1
ATOM 1459 N N . ALA A 1 187 ? -42.232 -17.555 -19.442 1.00 53.19 187 ALA A N 1
ATOM 1460 C CA . ALA A 1 187 ? -43.286 -16.619 -19.894 1.00 53.19 187 ALA A CA 1
ATOM 1461 C C . ALA A 1 187 ? -42.582 -15.246 -19.994 1.00 53.19 187 ALA A C 1
ATOM 1463 O O . ALA A 1 187 ? -41.999 -14.828 -19.002 1.00 53.19 187 ALA A O 1
ATOM 1464 N N . VAL A 1 188 ? -42.382 -14.548 -21.117 1.00 50.44 188 VAL A N 1
ATOM 1465 C CA . VAL A 1 188 ? -43.142 -14.277 -22.356 1.00 50.44 188 VAL A CA 1
ATOM 1466 C C . VAL A 1 188 ? -44.495 -13.596 -22.132 1.00 50.44 188 VAL A C 1
ATOM 1468 O O . VAL A 1 188 ? -45.499 -14.267 -21.927 1.00 50.44 188 VAL A O 1
ATOM 1471 N N . ALA A 1 189 ? -44.462 -12.267 -22.221 1.00 56.09 189 ALA A N 1
ATOM 1472 C CA . ALA A 1 189 ? -45.448 -11.332 -22.784 1.00 56.09 189 ALA A CA 1
ATOM 1473 C C . ALA A 1 189 ? -44.641 -10.021 -22.932 1.00 56.09 189 ALA A C 1
ATOM 1475 O O . ALA A 1 189 ? -44.101 -9.551 -21.934 1.00 56.09 189 ALA A O 1
ATOM 1476 N N . ASP A 1 190 ? -44.244 -9.496 -24.092 1.00 49.16 190 ASP A N 1
ATOM 1477 C CA . ASP A 1 190 ? -44.920 -9.212 -25.370 1.00 49.16 190 ASP A CA 1
ATOM 1478 C C . ASP A 1 190 ? -46.244 -8.447 -25.244 1.00 49.16 190 ASP A C 1
ATOM 1480 O O . ASP A 1 190 ? -47.006 -8.695 -24.311 1.00 49.16 190 ASP A O 1
ATOM 1484 N N . LEU A 1 191 ? -46.475 -7.556 -26.219 1.00 50.81 191 LEU A N 1
ATOM 1485 C CA . LEU A 1 191 ? -47.365 -6.381 -26.298 1.00 50.81 191 LEU A CA 1
ATOM 1486 C C . LEU A 1 191 ? -46.611 -5.086 -25.924 1.00 50.81 191 LEU A C 1
ATOM 1488 O O . LEU A 1 191 ? -46.368 -4.810 -24.758 1.00 50.81 191 LEU A O 1
ATOM 1492 N N . GLY A 1 192 ? -46.132 -4.255 -26.852 1.00 42.84 192 GLY A N 1
ATOM 1493 C CA . GLY A 1 192 ? -46.712 -3.879 -28.143 1.00 42.84 192 GLY A CA 1
ATOM 1494 C C . GLY A 1 192 ? -47.287 -2.466 -28.006 1.00 42.84 192 GLY A C 1
ATOM 1495 O O . GLY A 1 192 ? -48.277 -2.274 -27.312 1.00 42.84 192 GLY A O 1
ATOM 1496 N N . GLY A 1 193 ? -46.650 -1.471 -28.629 1.00 50.97 193 GLY A N 1
ATOM 1497 C CA . GLY A 1 193 ? -47.062 -0.068 -28.517 1.00 50.97 193 GLY A CA 1
ATOM 1498 C C . GLY A 1 193 ? -46.283 0.852 -29.451 1.00 50.97 193 GLY A C 1
ATOM 1499 O O . GLY A 1 193 ? -45.416 1.605 -29.024 1.00 50.97 193 GLY A O 1
ATOM 1500 N N . THR A 1 194 ? -46.567 0.721 -30.741 1.00 55.19 194 THR A N 1
ATOM 1501 C CA . THR A 1 194 ? -46.108 1.555 -31.857 1.00 55.19 194 THR A CA 1
ATOM 1502 C C . THR A 1 194 ? -46.852 2.896 -31.955 1.00 55.19 194 THR A C 1
ATOM 1504 O O . THR A 1 194 ? -48.029 2.952 -31.618 1.00 55.19 194 THR A O 1
ATOM 1507 N N . ALA A 1 195 ? -46.185 3.865 -32.604 1.00 52.62 195 ALA A N 1
ATOM 1508 C CA . ALA A 1 195 ? -46.703 5.041 -33.338 1.00 52.62 195 ALA A CA 1
ATOM 1509 C C . ALA A 1 195 ? -47.135 6.275 -32.501 1.00 52.62 195 ALA A C 1
ATOM 1511 O O . ALA A 1 195 ? -48.096 6.203 -31.749 1.00 52.62 195 ALA A O 1
ATOM 1512 N N . SER A 1 196 ? -46.386 7.398 -32.507 1.00 55.34 196 SER A N 1
ATOM 1513 C CA . SER A 1 196 ? -46.316 8.509 -33.512 1.00 55.34 196 SER A CA 1
ATOM 1514 C C . SER A 1 196 ? -47.139 9.743 -33.028 1.00 55.34 196 SER A C 1
ATOM 1516 O O . SER A 1 196 ? -47.860 9.604 -32.049 1.00 55.34 196 SER A O 1
ATOM 1518 N N . PRO A 1 197 ? -47.160 10.916 -33.703 1.00 69.25 197 PRO A N 1
ATOM 1519 C CA . PRO A 1 197 ? -46.070 11.872 -33.974 1.00 69.25 197 PRO A CA 1
ATOM 1520 C C . PRO A 1 197 ? -46.485 13.368 -33.719 1.00 69.25 197 PRO A C 1
ATOM 1522 O O . PRO A 1 197 ? -47.586 13.630 -33.257 1.00 69.25 197 PRO A O 1
ATOM 1525 N N . VAL A 1 198 ? -45.627 14.328 -34.120 1.00 59.69 198 VAL A N 1
ATOM 1526 C CA . VAL A 1 198 ? -45.904 15.754 -34.480 1.00 59.69 198 VAL A CA 1
ATOM 1527 C C . VAL A 1 198 ? -46.397 16.738 -33.395 1.00 59.69 198 VAL A C 1
ATOM 1529 O O . VAL A 1 198 ? -47.557 16.719 -32.994 1.00 59.69 198 VAL A O 1
ATOM 1532 N N . SER A 1 199 ? -45.568 17.742 -33.080 1.00 61.00 199 SER A N 1
ATOM 1533 C CA . SER A 1 199 ? -45.784 19.176 -33.404 1.00 61.00 199 SER A CA 1
ATOM 1534 C C . SER A 1 199 ? -44.524 19.982 -33.106 1.00 61.00 199 SER A C 1
ATOM 1536 O O . SER A 1 199 ? -43.884 19.690 -32.073 1.00 61.00 199 SER A O 1
#

Organism: NCBI:txid214106

Secondary structure (DSSP, 8-state):
-EEEE-SSEEEEEEEEEETTTTEEEEEEEEEEESSS----HHHHHHS-HHHHHHHHHHHHHHHHHHHHHHHHHHHHHHHHHHHHHHHHHHH--SHHHHHHHHHHHHHHHHHHHHHHHTT--HHHHHHHHHHHHHHHTTS--PPP----------PPPP-----------------------------------------

Radius of gyration: 35.07 Å; chains: 1; bounding box: 95×76×74 Å

pLDDT: mean 77.77, std 20.29, range [38.94, 97.12]